Protein AF-A0AA88ASC5-F1 (afdb_monomer_lite)

Foldseek 3Di:
DDDDDDDDDPVVVVVVVVVVVPDPDDPVCVVVVVVVPDDDDVVVPPDPVVVLVVVQVVLVVVCVPPLADVVSLVVNLVSCLVVLPAVVSVVSLVVSVVSYDLVCVVVSLVSVVVSLPDPNDDPVVSVVSVVVVCVSPVPCLVVVLVVCVVVVVVVVSVVSVVVVVVVVVCCVVVPDDDDVPPDPDDPPPPPDD

pLDDT: mean 70.89, std 18.52, range [35.97, 91.94]

Radius of gyration: 33.16 Å; chains: 1; bounding box: 100×46×68 Å

Organism: Ficus carica (NCBI:txid3494)

Structure (mmCIF, N/CA/C/O backbone):
data_AF-A0AA88ASC5-F1
#
_entry.id   AF-A0AA88ASC5-F1
#
loop_
_atom_site.group_PDB
_atom_site.id
_atom_site.type_symbol
_atom_site.label_atom_id
_atom_site.label_alt_id
_atom_site.label_comp_id
_atom_site.label_asym_id
_atom_site.label_entity_id
_atom_site.label_seq_id
_atom_site.pdbx_PDB_ins_code
_atom_site.Cartn_x
_atom_site.Cartn_y
_atom_site.Cartn_z
_atom_site.occupancy
_atom_site.B_iso_or_equiv
_atom_site.auth_seq_id
_atom_site.auth_comp_id
_atom_site.auth_asym_id
_atom_site.auth_atom_id
_atom_site.pdbx_PDB_model_num
ATOM 1 N N . MET A 1 1 ? 45.832 15.681 34.288 1.00 37.44 1 MET A N 1
ATOM 2 C CA . MET A 1 1 ? 47.037 14.995 33.777 1.00 37.44 1 MET A CA 1
ATOM 3 C C . MET A 1 1 ? 46.919 13.527 34.150 1.00 37.44 1 MET A C 1
ATOM 5 O O . MET A 1 1 ? 47.153 13.191 35.300 1.00 37.44 1 MET A O 1
ATOM 9 N N . VAL A 1 2 ? 46.437 12.681 33.239 1.00 39.78 2 VAL A N 1
ATOM 10 C CA . VAL A 1 2 ? 46.409 11.224 33.448 1.00 39.78 2 VAL A CA 1
ATOM 11 C C . VAL A 1 2 ? 47.649 10.660 32.766 1.00 39.78 2 VAL A C 1
ATOM 13 O O . VAL A 1 2 ? 47.882 10.945 31.593 1.00 39.78 2 VAL A O 1
ATOM 16 N N . ALA A 1 3 ? 48.464 9.953 33.543 1.00 36.66 3 ALA A N 1
ATOM 17 C CA . ALA A 1 3 ? 49.746 9.398 33.139 1.00 36.66 3 ALA A CA 1
ATOM 18 C C . ALA A 1 3 ? 49.588 8.374 32.003 1.00 36.66 3 ALA A C 1
ATOM 20 O O . ALA A 1 3 ? 48.768 7.460 32.085 1.00 36.66 3 ALA A O 1
ATOM 21 N N . ILE A 1 4 ? 50.391 8.536 30.953 1.00 46.94 4 ILE A N 1
ATOM 22 C CA . ILE A 1 4 ? 50.623 7.530 29.915 1.00 46.94 4 ILE A CA 1
ATOM 23 C C . ILE A 1 4 ? 51.744 6.629 30.454 1.00 46.94 4 ILE A C 1
ATOM 25 O O . ILE A 1 4 ? 52.800 7.171 30.776 1.00 46.94 4 ILE A O 1
ATOM 29 N N . PRO A 1 5 ? 51.562 5.306 30.602 1.00 51.34 5 PRO A N 1
ATOM 30 C CA . PRO A 1 5 ? 52.655 4.442 31.028 1.00 51.34 5 PRO A CA 1
ATOM 31 C C . PRO A 1 5 ? 53.679 4.262 29.898 1.00 51.34 5 PRO A C 1
ATOM 33 O O . PRO A 1 5 ? 53.317 4.060 28.736 1.00 51.34 5 PRO A O 1
ATOM 36 N N . ASP A 1 6 ? 54.952 4.355 30.277 1.00 52.81 6 ASP A N 1
ATOM 37 C CA . ASP A 1 6 ? 56.133 4.340 29.419 1.00 52.81 6 ASP A CA 1
ATOM 38 C C . ASP A 1 6 ? 56.242 3.099 28.519 1.00 52.81 6 ASP A C 1
ATOM 40 O O . ASP A 1 6 ? 55.963 1.963 28.910 1.00 52.81 6 ASP A O 1
ATOM 44 N N . SER A 1 7 ? 56.699 3.327 27.286 1.00 60.00 7 SER A N 1
ATOM 45 C CA . SER A 1 7 ? 57.038 2.281 26.321 1.00 60.00 7 SER A CA 1
ATOM 46 C C . SER A 1 7 ? 58.159 1.368 26.849 1.00 60.00 7 SER A C 1
ATOM 48 O O . SER A 1 7 ? 59.149 1.885 27.370 1.00 60.00 7 SER A O 1
ATOM 50 N N . PRO A 1 8 ? 58.082 0.037 26.660 1.00 56.88 8 PRO A N 1
ATOM 51 C CA . PRO A 1 8 ? 59.106 -0.884 27.150 1.00 56.88 8 PRO A CA 1
ATOM 52 C C . PRO A 1 8 ? 60.472 -0.662 26.461 1.00 56.88 8 PRO A C 1
ATOM 54 O O . PRO A 1 8 ? 60.516 -0.312 25.275 1.00 56.88 8 PRO A O 1
ATOM 57 N N . PRO A 1 9 ? 61.600 -0.869 27.174 1.00 57.19 9 PRO A N 1
ATOM 58 C CA . PRO A 1 9 ? 62.938 -0.547 26.682 1.00 57.19 9 PRO A CA 1
ATOM 59 C C . PRO A 1 9 ? 63.345 -1.434 25.496 1.00 57.19 9 PRO A C 1
ATOM 61 O O . PRO A 1 9 ? 63.092 -2.639 25.469 1.00 57.19 9 PRO A O 1
ATOM 64 N N . ARG A 1 10 ? 64.022 -0.824 24.511 1.00 54.69 10 ARG A N 1
ATOM 65 C CA . ARG A 1 10 ? 64.433 -1.434 23.226 1.00 54.69 10 ARG A CA 1
ATOM 66 C C . ARG A 1 10 ? 65.228 -2.745 23.357 1.00 54.69 10 ARG A C 1
ATOM 68 O O . ARG A 1 10 ? 65.197 -3.549 22.427 1.00 54.69 10 ARG A O 1
ATOM 75 N N . SER A 1 11 ? 65.869 -2.991 24.501 1.00 55.12 11 SER A N 1
ATOM 76 C CA . SER A 1 11 ? 66.612 -4.224 24.785 1.00 55.12 11 SER A CA 1
ATOM 77 C C . SER A 1 11 ? 65.724 -5.475 24.783 1.00 55.12 11 SER A C 1
ATOM 79 O O . SER A 1 11 ? 66.127 -6.492 24.226 1.00 55.12 11 SER A O 1
ATOM 81 N N . ALA A 1 12 ? 64.485 -5.389 25.283 1.00 56.59 12 ALA A N 1
ATOM 82 C CA . ALA A 1 12 ? 63.560 -6.527 25.343 1.00 56.59 12 ALA A CA 1
ATOM 83 C C . ALA A 1 12 ? 63.112 -7.007 23.947 1.00 56.59 12 ALA A C 1
ATOM 85 O O . ALA A 1 12 ? 62.876 -8.193 23.716 1.00 56.59 12 ALA A O 1
ATOM 86 N N . VAL A 1 13 ? 63.029 -6.084 22.983 1.00 58.62 13 VAL A N 1
ATOM 87 C CA . VAL A 1 13 ? 62.664 -6.395 21.590 1.00 58.62 13 VAL A CA 1
ATOM 88 C C . VAL A 1 13 ? 63.825 -7.080 20.864 1.00 58.62 13 VAL A C 1
ATOM 90 O O . VAL A 1 13 ? 63.610 -8.006 20.081 1.00 58.62 13 VAL A O 1
ATOM 93 N N . GLN A 1 14 ? 65.063 -6.660 21.137 1.00 58.91 14 GLN A N 1
ATOM 94 C CA . GLN A 1 14 ? 66.258 -7.267 20.543 1.00 58.91 14 GLN A CA 1
ATOM 95 C C . GLN A 1 14 ? 66.534 -8.667 21.100 1.00 58.91 14 GLN A C 1
ATOM 97 O O . GLN A 1 14 ? 66.872 -9.566 20.331 1.00 58.91 14 GLN A O 1
ATOM 102 N N . GLU A 1 15 ? 66.288 -8.886 22.391 1.00 56.91 15 GLU A N 1
ATOM 103 C CA . GLU A 1 15 ? 66.385 -10.205 23.021 1.00 56.91 15 GLU A CA 1
ATOM 104 C C . GLU A 1 15 ? 65.329 -11.179 22.465 1.00 56.91 15 GLU A C 1
ATOM 106 O O . GLU A 1 15 ? 65.639 -12.321 22.117 1.00 56.91 15 GLU A O 1
ATOM 111 N N . ALA A 1 16 ? 64.095 -10.705 22.246 1.00 56.59 16 ALA A N 1
ATOM 112 C CA . ALA A 1 16 ? 63.030 -11.490 21.619 1.00 56.59 16 ALA A CA 1
ATOM 113 C C . ALA A 1 16 ? 63.346 -11.881 20.161 1.00 56.59 16 ALA A C 1
ATOM 115 O O . ALA A 1 16 ? 63.057 -13.004 19.740 1.00 56.59 16 ALA A O 1
ATOM 116 N N . LEU A 1 17 ? 63.975 -10.988 19.386 1.00 57.38 17 LEU A N 1
ATOM 117 C CA . LEU A 1 17 ? 64.400 -11.278 18.011 1.00 57.38 17 LEU A CA 1
ATOM 118 C C . LEU A 1 17 ? 65.581 -12.255 17.948 1.00 57.38 17 LEU A C 1
ATOM 120 O O . LEU A 1 17 ? 65.623 -13.096 17.046 1.00 57.38 17 LEU A O 1
ATOM 124 N N . HIS A 1 18 ? 66.512 -12.180 18.902 1.00 55.66 18 HIS A N 1
ATOM 125 C CA . HIS A 1 18 ? 67.615 -13.133 19.017 1.00 55.66 18 HIS A CA 1
ATOM 126 C C . HIS A 1 18 ? 67.097 -14.544 19.358 1.00 55.66 18 HIS A C 1
ATOM 128 O O . HIS A 1 18 ? 67.451 -15.518 18.692 1.00 55.66 18 HIS A O 1
ATOM 134 N N . ASN A 1 19 ? 66.146 -14.643 20.292 1.00 57.62 19 ASN A N 1
ATOM 135 C CA . ASN A 1 19 ? 65.514 -15.907 20.692 1.00 57.62 19 ASN A CA 1
ATOM 136 C C . ASN A 1 19 ? 64.646 -16.539 19.585 1.00 57.62 19 ASN A C 1
ATOM 138 O O . ASN A 1 19 ? 64.517 -17.760 19.513 1.00 57.62 19 ASN A O 1
ATOM 142 N N . LEU A 1 20 ? 64.108 -15.732 18.663 1.00 52.94 20 LEU A N 1
ATOM 143 C CA . LEU A 1 20 ? 63.401 -16.210 17.467 1.00 52.94 20 LEU A CA 1
ATOM 144 C C . LEU A 1 20 ? 64.331 -16.787 16.386 1.00 52.94 20 LEU A C 1
ATOM 146 O O . LEU A 1 20 ? 63.875 -17.594 15.573 1.00 52.94 20 LEU A O 1
ATOM 150 N N . ARG A 1 21 ? 65.611 -16.388 16.351 1.00 51.75 21 ARG A N 1
ATOM 151 C CA . ARG A 1 21 ? 66.601 -16.908 15.389 1.00 51.75 21 ARG A CA 1
ATOM 152 C C . ARG A 1 21 ? 67.288 -18.194 15.850 1.00 51.75 21 ARG A C 1
ATOM 154 O O . ARG A 1 21 ? 67.752 -18.941 14.997 1.00 51.75 21 ARG A O 1
ATOM 161 N N . ALA A 1 22 ? 67.323 -18.477 17.152 1.00 51.50 22 ALA A N 1
ATOM 162 C CA . ALA A 1 22 ? 68.121 -19.564 17.728 1.00 51.50 22 ALA A CA 1
ATOM 163 C C . ALA A 1 22 ? 67.351 -20.871 18.032 1.00 51.50 22 ALA A C 1
ATOM 165 O O . ALA A 1 22 ? 67.853 -21.709 18.775 1.00 51.50 22 ALA A O 1
ATOM 166 N N . SER A 1 23 ? 66.143 -21.084 17.490 1.00 47.41 23 SER A N 1
ATOM 167 C CA . SER A 1 23 ? 65.380 -22.325 17.727 1.00 47.41 23 SER A CA 1
ATOM 168 C C . SER A 1 23 ? 65.529 -23.323 16.560 1.00 47.41 23 SER A C 1
ATOM 170 O O . SER A 1 23 ? 65.018 -23.054 15.469 1.00 47.41 23 SER A O 1
ATOM 172 N N . PRO A 1 24 ? 66.196 -24.482 16.750 1.00 52.94 24 PRO A N 1
ATOM 173 C CA . PRO A 1 24 ? 66.570 -25.401 15.672 1.00 52.94 24 PRO A CA 1
ATOM 174 C C . PRO A 1 24 ? 65.480 -26.447 15.382 1.00 52.94 24 PRO A C 1
ATOM 176 O O . PRO A 1 24 ? 65.760 -27.641 15.329 1.00 52.94 24 PRO A O 1
ATOM 179 N N . GLN A 1 25 ? 64.216 -26.037 15.234 1.00 44.47 25 GLN A N 1
ATOM 180 C CA . GLN A 1 25 ? 63.116 -26.972 14.963 1.00 44.47 25 GLN A CA 1
ATOM 181 C C . GLN A 1 25 ? 62.099 -26.402 13.962 1.00 44.47 25 GLN A C 1
ATOM 183 O O . GLN A 1 25 ? 61.185 -25.677 14.341 1.00 44.47 25 GLN A O 1
ATOM 188 N N . GLY A 1 26 ? 62.268 -26.788 12.690 1.00 50.44 26 GLY A N 1
ATOM 189 C CA . GLY A 1 26 ? 61.212 -27.098 11.711 1.00 50.44 26 GLY A CA 1
ATOM 190 C C . GLY A 1 26 ? 60.176 -26.016 11.317 1.00 50.44 26 GLY A C 1
ATOM 191 O O . GLY A 1 26 ? 59.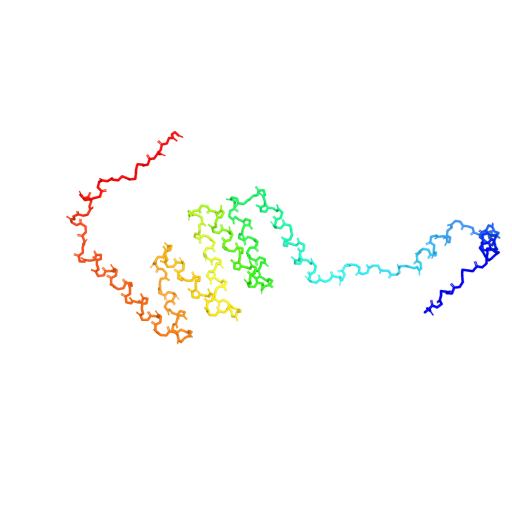461 -25.492 12.172 1.00 50.44 26 GLY A O 1
ATOM 192 N N . PRO A 1 27 ? 59.916 -25.781 10.009 1.00 47.38 27 PRO A N 1
ATOM 193 C CA . PRO A 1 27 ? 58.888 -24.836 9.528 1.00 47.38 27 PRO A CA 1
ATOM 194 C C . PRO A 1 27 ? 57.445 -25.155 9.972 1.00 47.38 27 PRO A C 1
ATOM 196 O O . PRO A 1 27 ? 56.549 -24.318 9.855 1.00 47.38 27 PRO A O 1
ATOM 199 N N . LEU A 1 28 ? 57.198 -26.355 10.502 1.00 46.03 28 LEU A N 1
ATOM 200 C CA . LEU A 1 28 ? 55.860 -26.891 10.757 1.00 46.03 28 LEU A CA 1
ATOM 201 C C . LEU A 1 28 ? 55.215 -26.437 12.077 1.00 46.03 28 LEU A C 1
ATOM 203 O O . LEU A 1 28 ? 54.048 -26.745 12.315 1.00 46.03 28 LEU A O 1
ATOM 207 N N . ARG A 1 29 ? 55.901 -25.648 12.918 1.00 47.22 29 ARG A N 1
ATOM 208 C CA . ARG A 1 29 ? 55.283 -25.058 14.124 1.00 47.22 29 ARG A CA 1
ATOM 209 C C . ARG A 1 29 ? 54.831 -23.606 13.992 1.00 47.22 29 ARG A C 1
ATOM 211 O O . ARG A 1 29 ? 53.961 -23.198 14.759 1.00 47.22 29 ARG A O 1
ATOM 218 N N . LYS A 1 30 ? 55.273 -22.858 12.972 1.00 45.97 30 LYS A N 1
ATOM 219 C CA . LYS A 1 30 ? 54.668 -21.543 12.663 1.00 45.97 30 LYS A CA 1
ATOM 220 C C . LYS A 1 30 ? 53.212 -21.687 12.205 1.00 45.97 30 LYS A C 1
ATOM 222 O O . LYS A 1 30 ? 52.378 -20.861 12.561 1.00 45.97 30 LYS A O 1
ATOM 227 N N . LEU A 1 31 ? 52.881 -22.798 11.544 1.00 45.88 31 LEU A N 1
ATOM 228 C CA . LEU A 1 31 ? 51.497 -23.156 11.221 1.00 45.88 31 LEU A CA 1
ATOM 229 C C . LEU A 1 31 ? 50.696 -23.637 12.446 1.00 45.88 31 LEU A C 1
ATOM 231 O O . LEU A 1 31 ? 49.488 -23.433 12.495 1.00 45.88 31 LEU A O 1
ATOM 235 N N . GLN A 1 32 ? 51.340 -24.201 13.476 1.00 46.41 32 GLN A N 1
ATOM 236 C CA . GLN A 1 32 ? 50.640 -24.657 14.687 1.00 46.41 32 GLN A CA 1
ATOM 237 C C . GLN A 1 32 ? 50.374 -23.558 15.723 1.00 46.41 32 GLN A C 1
ATOM 239 O O . GLN A 1 32 ? 49.476 -23.732 16.542 1.00 46.41 32 GLN A O 1
ATOM 244 N N . VAL A 1 33 ? 51.119 -22.447 15.717 1.00 47.66 33 VAL A N 1
ATOM 245 C CA . VAL A 1 33 ? 50.842 -21.307 16.614 1.00 47.66 33 VAL A CA 1
ATOM 246 C C . VAL A 1 33 ? 49.765 -20.392 16.022 1.00 47.66 33 VAL A C 1
ATOM 248 O O . VAL A 1 33 ? 48.873 -19.966 16.751 1.00 47.66 33 VAL A O 1
ATOM 251 N N . VAL A 1 34 ? 49.738 -20.200 14.696 1.00 47.53 34 VAL A N 1
ATOM 252 C CA . VAL A 1 34 ? 48.607 -19.530 14.020 1.00 47.53 34 VAL A CA 1
ATOM 253 C C . VAL A 1 34 ? 47.314 -20.349 14.158 1.00 47.53 34 VAL A C 1
ATOM 255 O O . VAL A 1 34 ? 46.241 -19.783 14.353 1.00 47.53 34 VAL A O 1
ATOM 258 N N . ALA A 1 35 ? 47.403 -21.682 14.174 1.00 48.56 35 ALA A N 1
ATOM 259 C CA . ALA A 1 35 ? 46.248 -22.559 14.383 1.00 48.56 35 ALA A CA 1
ATOM 260 C C . ALA A 1 35 ? 45.722 -22.611 15.837 1.00 48.56 35 ALA A C 1
ATOM 262 O O . ALA A 1 35 ? 44.654 -23.174 16.069 1.00 48.56 35 ALA A O 1
ATOM 263 N N . ARG A 1 36 ? 46.418 -22.023 16.824 1.00 42.88 36 ARG A N 1
ATOM 264 C CA . ARG A 1 36 ? 45.990 -22.004 18.243 1.00 42.88 36 ARG A CA 1
ATOM 265 C C . ARG A 1 36 ? 45.453 -20.649 18.722 1.00 42.88 36 ARG A C 1
ATOM 267 O O . ARG A 1 36 ? 45.062 -20.540 19.878 1.00 42.88 36 ARG A O 1
ATOM 274 N N . LEU A 1 37 ? 45.359 -19.653 17.833 1.00 47.41 37 LEU A N 1
ATOM 275 C CA . LEU A 1 37 ? 44.691 -18.362 18.076 1.00 47.41 37 LEU A CA 1
ATOM 276 C C . LEU A 1 37 ? 43.473 -18.113 17.168 1.00 47.41 37 LEU A C 1
ATOM 278 O O . LEU A 1 37 ? 43.032 -16.978 17.009 1.00 47.41 37 LEU A O 1
ATOM 282 N N . SER A 1 38 ? 42.865 -19.155 16.600 1.00 46.50 38 SER A N 1
ATOM 283 C CA . SER A 1 38 ? 41.499 -19.062 16.059 1.00 46.50 38 SER A CA 1
ATOM 284 C C . SER A 1 38 ? 40.800 -20.425 16.062 1.00 46.50 38 SER A C 1
ATOM 286 O O . SER A 1 38 ? 40.660 -21.053 15.011 1.00 46.50 38 SER A O 1
ATOM 288 N N . PRO A 1 39 ? 40.342 -20.913 17.229 1.00 39.81 39 PRO A N 1
ATOM 289 C CA . PRO A 1 39 ? 39.428 -22.041 17.278 1.00 39.81 39 PRO A CA 1
ATOM 290 C C . PRO A 1 39 ? 38.071 -21.581 16.744 1.00 39.81 39 PRO A C 1
ATOM 292 O O . PRO A 1 39 ? 37.323 -20.907 17.441 1.00 39.81 39 PRO A O 1
ATOM 295 N N . GLY A 1 40 ? 37.779 -21.940 15.494 1.00 42.62 40 GLY A N 1
ATOM 296 C CA . GLY A 1 40 ? 36.464 -21.804 14.884 1.00 42.62 40 GLY A CA 1
ATOM 297 C C . GLY A 1 40 ? 36.033 -20.354 14.699 1.00 42.62 40 GLY A C 1
ATOM 298 O O . GLY A 1 40 ? 35.719 -19.631 15.633 1.00 42.62 40 GLY A O 1
ATOM 299 N N . THR A 1 41 ? 35.891 -19.920 13.458 1.00 46.88 41 THR A N 1
ATOM 300 C CA . THR A 1 41 ? 34.901 -18.888 13.177 1.00 46.88 41 THR A CA 1
ATOM 301 C C . THR A 1 41 ? 33.532 -19.576 13.164 1.00 46.88 41 THR A C 1
ATOM 303 O O . THR A 1 41 ? 33.140 -20.085 12.117 1.00 46.88 41 THR A O 1
ATOM 306 N N . PRO A 1 42 ? 32.689 -19.520 14.218 1.00 43.34 42 PRO A N 1
ATOM 307 C CA . PRO A 1 42 ? 31.255 -19.602 14.009 1.00 43.34 42 PRO A CA 1
ATOM 308 C C . PRO A 1 42 ? 30.784 -18.252 13.443 1.00 43.34 42 PRO A C 1
ATOM 310 O O . PRO A 1 42 ? 29.830 -17.651 13.929 1.00 43.34 42 PRO A O 1
ATOM 313 N N . ARG A 1 43 ? 31.433 -17.744 12.381 1.00 39.94 43 ARG A N 1
ATOM 314 C CA . ARG A 1 43 ? 30.948 -16.562 11.651 1.00 39.94 43 ARG A CA 1
ATOM 315 C C . ARG A 1 43 ? 29.629 -16.874 10.930 1.00 39.94 43 ARG A C 1
ATOM 317 O O . ARG A 1 43 ? 28.913 -15.958 10.550 1.00 39.94 43 ARG A O 1
ATOM 324 N N . ALA A 1 44 ? 29.274 -18.158 10.833 1.00 43.97 44 ALA A N 1
ATOM 325 C CA . ALA A 1 44 ? 27.991 -18.654 10.346 1.00 43.97 44 ALA A CA 1
ATOM 326 C C . ALA A 1 44 ? 26.825 -18.492 11.344 1.00 43.97 44 ALA A C 1
ATOM 328 O O . ALA A 1 44 ? 25.676 -18.692 10.963 1.00 43.97 44 ALA A O 1
ATOM 329 N N . ARG A 1 45 ? 27.074 -18.102 12.607 1.00 41.59 45 ARG A N 1
ATOM 330 C CA . ARG A 1 45 ? 26.014 -17.941 13.624 1.00 41.59 45 ARG A CA 1
ATOM 331 C C . ARG A 1 45 ? 25.707 -16.482 13.975 1.00 41.59 45 ARG A C 1
ATOM 333 O O . ARG A 1 45 ? 25.078 -16.203 14.990 1.00 41.59 45 ARG A O 1
ATOM 340 N N . LEU A 1 46 ? 26.114 -15.534 13.126 1.00 45.62 46 LEU A N 1
ATOM 341 C CA . LEU A 1 46 ? 25.783 -14.120 13.297 1.00 45.62 46 LEU A CA 1
ATOM 342 C C . LEU A 1 46 ? 24.544 -13.713 12.481 1.00 45.62 46 LEU A C 1
ATOM 344 O O . LEU A 1 46 ? 24.629 -13.081 11.433 1.00 45.62 46 LEU A O 1
ATOM 348 N N . GLN A 1 47 ? 23.401 -13.966 13.124 1.00 46.56 47 GLN A N 1
ATOM 349 C CA . GLN A 1 47 ? 22.255 -13.057 13.259 1.00 46.56 47 GLN A CA 1
ATOM 350 C C . GLN A 1 47 ? 21.170 -13.067 12.153 1.00 46.56 47 GLN A C 1
ATOM 352 O O . GLN A 1 47 ? 21.396 -12.567 11.045 1.00 46.56 47 GLN A O 1
ATOM 357 N N . PRO A 1 48 ? 19.916 -13.445 12.500 1.00 51.06 48 PRO A N 1
ATOM 358 C CA . PRO A 1 48 ? 18.724 -13.189 11.678 1.00 51.06 48 PRO A CA 1
ATOM 359 C C . PRO A 1 48 ? 18.595 -11.716 11.248 1.00 51.06 48 PRO A C 1
ATOM 361 O O . PRO A 1 48 ? 18.133 -11.415 10.150 1.00 51.06 48 PRO A O 1
ATOM 364 N N . ARG A 1 49 ? 19.081 -10.783 12.083 1.00 52.91 49 ARG A N 1
ATOM 365 C CA . ARG A 1 49 ? 19.043 -9.335 11.821 1.00 52.91 49 ARG A CA 1
ATOM 366 C C . ARG A 1 49 ? 19.972 -8.853 10.702 1.00 52.91 49 ARG A C 1
ATOM 368 O O . ARG A 1 49 ? 19.698 -7.816 10.112 1.00 52.91 49 ARG A O 1
ATOM 375 N N . ARG A 1 50 ? 21.064 -9.562 10.390 1.00 56.12 50 ARG A N 1
ATOM 376 C CA . ARG A 1 50 ? 21.994 -9.148 9.319 1.00 56.12 50 ARG A CA 1
ATOM 377 C C . ARG A 1 50 ? 21.497 -9.547 7.932 1.00 56.12 50 ARG A C 1
ATOM 379 O O . ARG A 1 50 ? 21.644 -8.776 6.985 1.00 56.12 50 ARG A O 1
ATOM 386 N N . HIS A 1 51 ? 20.844 -10.703 7.830 1.00 68.12 51 HIS A N 1
ATOM 387 C CA . HIS A 1 51 ? 20.276 -11.193 6.575 1.00 68.12 51 HIS A CA 1
ATOM 388 C C . HIS A 1 51 ? 19.153 -10.288 6.047 1.00 68.12 51 HIS A C 1
ATOM 390 O O . HIS A 1 51 ? 19.077 -10.057 4.842 1.00 68.12 51 HIS A O 1
ATOM 396 N N . SER A 1 52 ? 18.313 -9.730 6.924 1.00 72.06 52 SER A N 1
ATOM 397 C CA . SER A 1 52 ? 17.242 -8.810 6.515 1.00 72.06 52 SER A CA 1
ATOM 398 C C . SER A 1 52 ? 17.778 -7.480 5.972 1.00 72.06 52 SER A C 1
ATOM 400 O O . SER A 1 52 ? 17.295 -6.990 4.955 1.00 72.06 52 SER A O 1
ATOM 402 N N . LEU A 1 53 ? 18.822 -6.920 6.591 1.00 78.00 53 LEU A N 1
ATOM 403 C CA . LEU A 1 53 ? 19.438 -5.667 6.142 1.00 78.00 53 LEU A CA 1
ATOM 404 C C . LEU A 1 53 ? 20.128 -5.809 4.781 1.00 78.00 53 LEU A C 1
ATOM 406 O O . LEU A 1 53 ? 19.967 -4.939 3.925 1.00 78.00 53 LEU A O 1
ATOM 410 N N . LEU A 1 54 ? 20.852 -6.912 4.557 1.00 82.31 54 LEU A N 1
ATOM 411 C CA . LEU A 1 54 ? 21.490 -7.175 3.266 1.00 82.31 54 LEU A CA 1
ATOM 412 C C . LEU A 1 54 ? 20.449 -7.316 2.149 1.00 82.31 54 LEU A C 1
ATOM 414 O O . LEU A 1 54 ? 20.604 -6.692 1.103 1.00 82.31 54 LEU A O 1
ATOM 418 N N . LYS A 1 55 ? 19.365 -8.070 2.393 1.00 82.25 55 LYS A N 1
ATOM 419 C CA . LYS A 1 55 ? 18.245 -8.201 1.446 1.00 82.25 55 LYS A CA 1
ATOM 420 C C . LYS A 1 55 ? 17.690 -6.830 1.059 1.00 82.25 55 LYS A C 1
ATOM 422 O O . LYS A 1 55 ? 17.588 -6.534 -0.127 1.00 82.25 55 LYS A O 1
ATOM 427 N N . ASN A 1 56 ? 17.412 -5.975 2.045 1.00 86.81 56 ASN A N 1
ATOM 428 C CA . ASN A 1 56 ? 16.871 -4.637 1.802 1.00 86.81 56 ASN A CA 1
ATOM 429 C C . ASN A 1 56 ? 17.820 -3.785 0.944 1.00 86.81 56 ASN A C 1
ATOM 431 O O . ASN A 1 56 ? 17.383 -3.171 -0.024 1.00 86.81 56 ASN A O 1
ATOM 435 N N . ASN A 1 57 ? 19.124 -3.800 1.232 1.00 88.50 57 ASN A N 1
ATOM 436 C CA . ASN A 1 57 ? 20.107 -3.054 0.442 1.00 88.50 57 ASN A CA 1
ATOM 437 C C . ASN A 1 57 ? 20.211 -3.566 -1.004 1.00 88.50 57 ASN A C 1
ATOM 439 O O . ASN A 1 57 ? 20.344 -2.768 -1.931 1.00 88.50 57 ASN A O 1
ATOM 443 N N . THR A 1 58 ? 20.128 -4.882 -1.218 1.00 89.12 58 THR A N 1
ATOM 444 C CA . THR A 1 58 ? 20.129 -5.473 -2.564 1.00 89.12 58 THR A CA 1
ATOM 445 C C . THR A 1 58 ? 18.898 -5.047 -3.362 1.00 89.12 58 THR A C 1
ATOM 447 O O . THR A 1 58 ? 19.039 -4.656 -4.520 1.00 89.12 58 THR A O 1
ATOM 450 N N . PHE A 1 59 ? 17.708 -5.047 -2.749 1.00 89.50 59 PHE A N 1
ATOM 451 C CA . PHE A 1 59 ? 16.490 -4.565 -3.407 1.00 89.50 59 PHE A CA 1
ATOM 452 C C . PHE A 1 59 ? 16.558 -3.074 -3.730 1.00 89.50 59 PHE A C 1
ATOM 454 O O . PHE A 1 59 ? 16.229 -2.689 -4.848 1.00 89.50 59 PHE A O 1
ATOM 461 N N . GLU A 1 60 ? 17.039 -2.237 -2.808 1.00 89.31 60 GLU A N 1
ATOM 462 C CA . GLU A 1 60 ? 17.193 -0.801 -3.066 1.00 89.31 60 GLU A CA 1
ATOM 463 C C . GLU A 1 60 ? 18.135 -0.534 -4.249 1.00 89.31 60 GLU A C 1
ATOM 465 O O . GLU A 1 60 ? 17.830 0.314 -5.084 1.00 89.31 60 GLU A O 1
ATOM 470 N N . ARG A 1 61 ? 19.222 -1.308 -4.392 1.00 90.12 61 ARG A N 1
ATOM 471 C CA . ARG A 1 61 ? 20.114 -1.232 -5.562 1.00 90.12 61 ARG A CA 1
ATOM 472 C C . ARG A 1 61 ? 19.439 -1.717 -6.847 1.00 90.12 61 ARG A C 1
ATOM 474 O O . ARG A 1 61 ? 19.567 -1.063 -7.877 1.00 90.12 61 ARG A O 1
ATOM 481 N N . ALA A 1 62 ? 18.709 -2.830 -6.796 1.00 89.50 62 ALA A N 1
ATOM 482 C CA . ALA A 1 62 ? 18.014 -3.387 -7.960 1.00 89.50 62 ALA A CA 1
ATOM 483 C C . ALA A 1 62 ? 16.879 -2.478 -8.465 1.00 89.50 62 ALA A C 1
ATOM 485 O O . ALA A 1 62 ? 16.638 -2.380 -9.668 1.00 89.50 62 ALA A O 1
ATOM 486 N N . LEU A 1 63 ? 16.196 -1.772 -7.561 1.00 90.38 63 LEU A N 1
ATOM 487 C CA . LEU A 1 63 ? 15.129 -0.837 -7.912 1.00 90.38 63 LEU A CA 1
ATOM 488 C C . LEU A 1 63 ? 15.641 0.404 -8.649 1.00 90.38 63 LEU A C 1
ATOM 490 O O . LEU A 1 63 ? 14.869 1.011 -9.385 1.00 90.38 63 LEU A O 1
ATOM 494 N N . VAL A 1 64 ? 16.917 0.777 -8.508 1.00 89.50 64 VAL A N 1
ATOM 495 C CA . VAL A 1 64 ? 17.492 1.887 -9.289 1.00 89.50 64 VAL A CA 1
ATOM 496 C C . VAL A 1 64 ? 17.448 1.565 -10.784 1.00 89.50 64 VAL A C 1
ATOM 498 O O . VAL A 1 64 ? 17.024 2.400 -11.580 1.00 89.50 64 VAL A O 1
ATOM 501 N N . THR A 1 65 ? 17.808 0.339 -11.168 1.00 88.38 65 THR A N 1
ATOM 502 C CA . THR A 1 65 ? 17.880 -0.067 -12.578 1.00 88.38 65 THR A CA 1
ATOM 503 C C . THR A 1 65 ? 16.546 -0.582 -13.125 1.00 88.38 65 THR A C 1
ATOM 505 O O . THR A 1 65 ? 16.230 -0.324 -14.282 1.00 88.38 65 THR A O 1
ATOM 508 N N . MET A 1 66 ? 15.728 -1.265 -12.313 1.00 86.50 66 MET A N 1
ATOM 509 C CA . MET A 1 66 ? 14.540 -2.003 -12.781 1.00 86.50 66 MET A CA 1
ATOM 510 C C . MET A 1 66 ? 13.205 -1.547 -12.153 1.00 86.50 66 MET A C 1
ATOM 512 O O . MET A 1 66 ? 12.289 -2.348 -11.965 1.00 86.50 66 MET A O 1
ATOM 516 N N . HIS A 1 67 ? 13.042 -0.257 -11.846 1.00 86.06 67 HIS A N 1
ATOM 517 C CA . HIS A 1 67 ? 11.825 0.280 -11.205 1.00 86.06 67 HIS A CA 1
ATOM 518 C C . HIS A 1 67 ? 10.526 0.107 -12.015 1.00 86.06 67 HIS A C 1
ATOM 520 O O . HIS A 1 67 ? 9.447 0.138 -11.426 1.00 86.06 67 HIS A O 1
ATOM 526 N N . LYS A 1 68 ? 10.600 -0.076 -13.340 1.00 84.69 68 LYS A N 1
ATOM 527 C CA . LYS A 1 68 ? 9.416 -0.212 -14.211 1.00 84.69 68 LYS A CA 1
ATOM 528 C C . LYS A 1 68 ? 8.763 -1.598 -14.157 1.00 84.69 68 LYS A C 1
ATOM 530 O O . LYS A 1 68 ? 7.668 -1.767 -14.686 1.00 84.69 68 LYS A O 1
ATOM 535 N N . MET A 1 69 ? 9.418 -2.593 -13.551 1.00 86.69 69 MET A N 1
ATOM 536 C CA . MET A 1 69 ? 8.930 -3.971 -13.537 1.00 86.69 69 MET A CA 1
ATOM 537 C C . MET A 1 69 ? 8.224 -4.309 -12.207 1.00 86.69 69 MET A C 1
ATOM 539 O O . MET A 1 69 ? 8.865 -4.303 -11.153 1.00 86.69 69 MET A O 1
ATOM 543 N N . PRO A 1 70 ? 6.927 -4.682 -12.215 1.00 87.00 70 PRO A N 1
ATOM 544 C CA . PRO A 1 70 ? 6.126 -4.857 -10.995 1.00 87.00 70 PRO A CA 1
ATOM 545 C C . PRO A 1 70 ? 6.577 -6.032 -10.129 1.00 87.00 70 PRO A C 1
ATOM 547 O O . PRO A 1 70 ? 6.380 -6.034 -8.916 1.00 87.00 70 PRO A O 1
ATOM 550 N N . ARG A 1 71 ? 7.196 -7.049 -10.738 1.00 89.81 71 ARG A N 1
ATOM 551 C CA . ARG A 1 71 ? 7.592 -8.278 -10.043 1.00 89.81 71 ARG A CA 1
ATOM 552 C C . ARG A 1 71 ? 8.599 -8.012 -8.924 1.00 89.81 71 ARG A C 1
ATOM 554 O O . ARG A 1 71 ? 8.465 -8.581 -7.847 1.00 89.81 71 ARG A O 1
ATOM 561 N N . ILE A 1 72 ? 9.561 -7.125 -9.169 1.00 91.25 72 ILE A N 1
ATOM 562 C CA . ILE A 1 72 ? 10.608 -6.777 -8.200 1.00 91.25 72 ILE A CA 1
ATOM 563 C C . ILE A 1 72 ? 9.997 -6.036 -7.010 1.00 91.25 72 ILE A C 1
ATOM 565 O O . ILE A 1 72 ? 10.339 -6.328 -5.867 1.00 91.25 72 ILE A O 1
ATOM 569 N N . TRP A 1 73 ? 9.039 -5.140 -7.268 1.00 91.88 73 TRP A N 1
ATOM 570 C CA . TRP A 1 73 ? 8.288 -4.464 -6.213 1.00 91.88 73 TRP A CA 1
ATOM 571 C C . TRP A 1 73 ? 7.523 -5.450 -5.340 1.00 91.88 73 TRP A C 1
ATOM 573 O O . TRP A 1 73 ? 7.645 -5.384 -4.125 1.00 91.88 73 TRP A O 1
ATOM 583 N N . ILE A 1 74 ? 6.798 -6.396 -5.939 1.00 91.69 74 ILE A N 1
ATOM 584 C CA . ILE A 1 74 ? 6.054 -7.420 -5.192 1.00 91.69 74 ILE A CA 1
ATOM 585 C C . ILE A 1 74 ? 6.997 -8.254 -4.317 1.00 91.69 74 ILE A C 1
ATOM 587 O O . ILE A 1 74 ? 6.734 -8.440 -3.132 1.00 91.69 74 ILE A O 1
ATOM 591 N N . MET A 1 75 ? 8.126 -8.710 -4.871 1.00 90.56 75 MET A N 1
ATOM 592 C CA . MET A 1 75 ? 9.127 -9.452 -4.100 1.00 90.56 75 M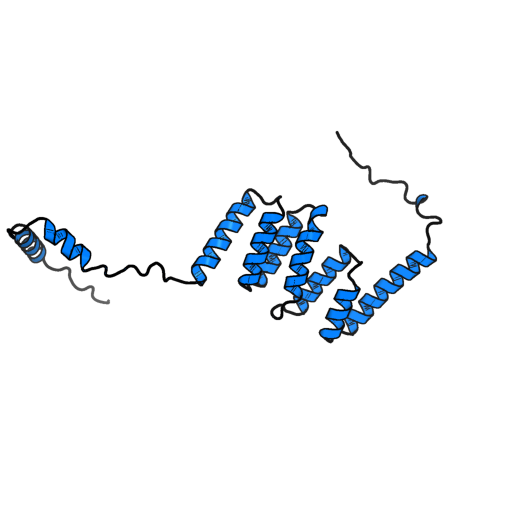ET A CA 1
ATOM 593 C C . MET A 1 75 ? 9.647 -8.631 -2.919 1.00 90.56 75 MET A C 1
ATOM 595 O O . MET A 1 75 ? 9.717 -9.140 -1.803 1.00 90.56 75 MET A O 1
ATOM 599 N N . TYR A 1 76 ? 9.961 -7.353 -3.142 1.00 91.12 76 TYR A N 1
ATOM 600 C CA . TYR A 1 76 ? 10.432 -6.480 -2.075 1.00 91.12 76 TYR A CA 1
ATOM 601 C C . TYR A 1 76 ? 9.363 -6.276 -0.994 1.00 91.12 76 TYR A C 1
ATOM 603 O O . TYR A 1 76 ? 9.647 -6.449 0.190 1.00 91.12 76 TYR A O 1
ATOM 611 N N . LEU A 1 77 ? 8.119 -5.998 -1.386 1.00 89.94 77 LEU A N 1
ATOM 612 C CA . LEU A 1 77 ? 6.995 -5.810 -0.469 1.00 89.94 77 LEU A CA 1
ATOM 613 C C . LEU A 1 77 ? 6.749 -7.057 0.389 1.00 89.94 77 LEU A C 1
ATOM 615 O O . LEU A 1 77 ? 6.636 -6.929 1.605 1.00 89.94 77 LEU A O 1
ATOM 619 N N . ASN A 1 78 ? 6.785 -8.255 -0.200 1.00 89.81 78 ASN A N 1
ATOM 620 C CA . ASN A 1 78 ? 6.640 -9.510 0.545 1.00 89.81 78 ASN A CA 1
ATOM 621 C C . ASN A 1 78 ? 7.737 -9.657 1.609 1.00 89.81 78 ASN A C 1
ATOM 623 O O . ASN A 1 78 ? 7.448 -9.900 2.782 1.00 89.81 78 ASN A O 1
ATOM 627 N N . THR A 1 79 ? 8.995 -9.383 1.248 1.00 89.00 79 THR A N 1
ATOM 628 C CA . THR A 1 79 ? 10.090 -9.430 2.231 1.00 89.00 79 THR A CA 1
ATOM 629 C C . THR A 1 79 ? 9.945 -8.386 3.340 1.00 89.00 79 THR A C 1
ATOM 631 O O . THR A 1 79 ? 10.361 -8.636 4.470 1.00 89.00 79 THR A O 1
ATOM 634 N N . LEU A 1 80 ? 9.339 -7.227 3.061 1.00 87.50 80 LEU A N 1
ATOM 635 C CA . LEU A 1 80 ? 9.069 -6.203 4.073 1.00 87.50 80 LEU A CA 1
ATOM 636 C C . LEU A 1 80 ? 7.919 -6.601 5.005 1.00 87.50 80 LEU A C 1
ATOM 638 O O . LEU A 1 80 ? 8.000 -6.328 6.207 1.00 87.50 80 LEU A O 1
ATOM 642 N N . THR A 1 81 ? 6.892 -7.282 4.484 1.00 85.06 81 THR A N 1
ATOM 643 C CA . THR A 1 81 ? 5.796 -7.820 5.304 1.00 85.06 81 THR A CA 1
ATOM 644 C C . THR A 1 81 ? 6.282 -8.899 6.269 1.00 85.06 81 THR A C 1
ATOM 646 O O . THR A 1 81 ? 5.947 -8.843 7.451 1.00 85.06 81 THR A O 1
ATOM 649 N N . GLU A 1 82 ? 7.176 -9.794 5.832 1.00 85.06 82 GLU A N 1
ATOM 650 C CA . GLU A 1 82 ? 7.819 -10.792 6.704 1.00 85.06 82 GLU A CA 1
ATOM 651 C C . GLU A 1 82 ? 8.636 -10.135 7.830 1.00 85.06 82 GLU A C 1
ATOM 653 O O . GLU A 1 82 ? 8.644 -10.601 8.968 1.00 85.06 82 GLU A O 1
ATOM 658 N N . GLN A 1 83 ? 9.301 -9.014 7.530 1.00 84.50 83 GLN A N 1
ATOM 659 C CA . GLN A 1 83 ? 10.100 -8.254 8.498 1.00 84.50 83 GLN A CA 1
ATOM 660 C C . GLN A 1 83 ? 9.258 -7.404 9.469 1.00 84.50 83 GLN A C 1
ATOM 662 O O . GLN A 1 83 ? 9.813 -6.877 10.434 1.00 84.50 83 GLN A O 1
ATOM 667 N N . LYS A 1 84 ? 7.948 -7.239 9.224 1.00 82.56 84 LYS A N 1
ATOM 668 C CA . LYS A 1 84 ? 7.005 -6.425 10.023 1.00 82.56 84 LYS A CA 1
ATOM 669 C C . LYS A 1 84 ? 7.411 -4.949 10.199 1.00 82.56 84 LYS A C 1
ATOM 671 O O . LYS A 1 84 ? 7.077 -4.306 11.193 1.00 82.56 84 LYS A O 1
ATOM 676 N N . LEU A 1 85 ? 8.109 -4.366 9.220 1.00 82.81 85 LEU A N 1
ATOM 677 C CA . LEU A 1 85 ? 8.530 -2.957 9.257 1.00 82.81 85 LEU A CA 1
ATOM 678 C C . LEU A 1 85 ? 7.455 -2.033 8.662 1.00 82.81 85 LEU A C 1
ATOM 680 O O . LEU A 1 85 ? 7.552 -1.618 7.506 1.00 82.81 85 LEU A O 1
ATOM 684 N N . LEU A 1 86 ? 6.441 -1.668 9.450 1.00 84.62 86 LEU A N 1
ATOM 685 C CA . LEU A 1 86 ? 5.241 -0.951 8.980 1.00 84.62 86 LEU A CA 1
ATOM 686 C C . LEU A 1 86 ? 5.540 0.378 8.265 1.00 84.62 86 LEU A C 1
ATOM 688 O O . LEU A 1 86 ? 5.084 0.608 7.146 1.00 84.62 86 LEU A O 1
ATOM 692 N N . THR A 1 87 ? 6.350 1.248 8.875 1.00 86.81 87 THR A N 1
ATOM 693 C CA . THR A 1 87 ? 6.656 2.581 8.322 1.00 86.81 87 THR A CA 1
ATOM 694 C C . THR A 1 87 ? 7.401 2.490 6.992 1.00 86.81 87 THR A C 1
ATOM 696 O O . THR A 1 87 ? 7.125 3.252 6.064 1.00 86.81 87 THR A O 1
ATOM 699 N N . ARG A 1 88 ? 8.338 1.539 6.876 1.00 87.50 88 ARG A N 1
ATOM 700 C CA . ARG A 1 88 ? 9.064 1.277 5.625 1.00 87.50 88 ARG A CA 1
ATOM 701 C C . ARG A 1 88 ? 8.148 0.681 4.567 1.00 87.50 88 ARG A C 1
ATOM 703 O O . ARG A 1 88 ? 8.179 1.130 3.426 1.00 87.50 88 ARG A O 1
ATOM 710 N N . THR A 1 89 ? 7.312 -0.270 4.958 1.00 89.06 89 THR A N 1
ATOM 711 C CA . THR A 1 89 ? 6.338 -0.925 4.081 1.00 89.06 89 THR A CA 1
ATOM 712 C C . THR A 1 89 ? 5.389 0.106 3.468 1.00 89.06 89 THR A C 1
ATOM 714 O O . THR A 1 89 ? 5.280 0.206 2.252 1.00 89.06 89 THR A O 1
ATOM 717 N N . ARG A 1 90 ? 4.814 1.006 4.274 1.00 88.69 90 ARG A N 1
ATOM 718 C CA . ARG A 1 90 ? 3.967 2.097 3.766 1.00 88.69 90 ARG A CA 1
ATOM 719 C C . ARG A 1 90 ? 4.691 2.991 2.750 1.00 88.69 90 ARG A C 1
ATOM 721 O O . ARG A 1 90 ? 4.177 3.224 1.661 1.00 88.69 90 ARG A O 1
ATOM 728 N N . ARG A 1 91 ? 5.900 3.461 3.080 1.00 89.56 91 ARG A N 1
ATOM 729 C CA . ARG A 1 91 ? 6.689 4.334 2.187 1.00 89.56 91 ARG A CA 1
ATOM 730 C C . ARG A 1 91 ? 7.062 3.644 0.874 1.00 89.56 91 ARG A C 1
ATOM 732 O O . ARG A 1 91 ? 7.127 4.301 -0.162 1.00 89.56 91 ARG A O 1
ATOM 739 N N . THR A 1 92 ? 7.329 2.342 0.917 1.00 91.19 92 THR A N 1
ATOM 740 C CA . THR A 1 92 ? 7.682 1.550 -0.269 1.00 91.19 92 THR A CA 1
ATOM 741 C C . THR A 1 92 ? 6.464 1.260 -1.138 1.00 91.19 92 THR A C 1
ATOM 743 O O . THR A 1 92 ? 6.584 1.409 -2.348 1.00 91.19 92 THR A O 1
ATOM 746 N N . PHE A 1 93 ? 5.283 1.006 -0.563 1.00 90.38 93 PHE A N 1
ATOM 747 C CA . PHE A 1 93 ? 4.016 0.976 -1.309 1.00 90.38 93 PHE A CA 1
ATOM 748 C C . PHE A 1 93 ? 3.740 2.312 -2.019 1.00 90.38 93 PHE A C 1
ATOM 750 O O . PHE A 1 93 ? 3.485 2.333 -3.222 1.00 90.38 93 PHE A O 1
ATOM 757 N N . ASP A 1 94 ? 3.890 3.442 -1.319 1.00 89.81 94 ASP A N 1
ATOM 758 C CA . ASP A 1 94 ? 3.734 4.779 -1.915 1.00 89.81 94 ASP A CA 1
ATOM 759 C C . ASP A 1 94 ? 4.767 5.061 -3.021 1.00 89.81 94 ASP A C 1
ATOM 761 O O . ASP A 1 94 ? 4.513 5.828 -3.951 1.00 89.81 94 ASP A O 1
ATOM 765 N N . ARG A 1 95 ? 5.971 4.489 -2.922 1.00 91.94 95 ARG A N 1
ATOM 766 C CA . ARG A 1 95 ? 7.010 4.600 -3.958 1.00 91.94 95 ARG A CA 1
ATOM 767 C C . ARG A 1 95 ? 6.710 3.695 -5.156 1.00 91.94 95 ARG A C 1
ATOM 769 O O . ARG A 1 95 ? 6.912 4.126 -6.289 1.00 91.94 95 ARG A O 1
ATOM 776 N N . ALA A 1 96 ? 6.193 2.491 -4.921 1.00 91.50 96 ALA A N 1
ATOM 777 C CA . ALA A 1 96 ? 5.759 1.579 -5.972 1.00 91.50 96 ALA A CA 1
ATOM 778 C C . ALA A 1 96 ? 4.648 2.233 -6.806 1.00 91.50 96 ALA A C 1
ATOM 780 O O . ALA A 1 96 ? 4.822 2.447 -8.000 1.00 91.50 96 ALA A O 1
ATOM 781 N N . LEU A 1 97 ? 3.565 2.698 -6.175 1.00 89.38 97 LEU A N 1
ATOM 782 C CA . LEU A 1 97 ? 2.443 3.324 -6.890 1.00 89.38 97 LEU A CA 1
ATOM 783 C C . LEU A 1 97 ? 2.844 4.563 -7.714 1.00 89.38 97 LEU A C 1
ATOM 785 O O . LEU A 1 97 ? 2.218 4.846 -8.729 1.00 89.38 97 LEU A O 1
ATOM 789 N N . ARG A 1 98 ? 3.901 5.284 -7.314 1.00 89.88 98 ARG A N 1
ATOM 790 C CA . ARG A 1 98 ? 4.443 6.425 -8.075 1.00 89.88 98 ARG A CA 1
ATOM 791 C C . ARG A 1 98 ? 5.327 6.031 -9.257 1.00 89.88 98 ARG A C 1
ATOM 793 O O . ARG A 1 98 ? 5.476 6.825 -10.177 1.00 89.88 98 ARG A O 1
ATOM 800 N N . SER A 1 99 ? 5.967 4.867 -9.202 1.00 89.25 99 SER A N 1
ATOM 801 C CA . SER A 1 99 ? 6.922 4.425 -10.229 1.00 89.25 99 SER A CA 1
ATOM 802 C C . SER A 1 99 ? 6.297 3.510 -11.279 1.00 89.25 99 SER A C 1
ATOM 804 O O . SER A 1 99 ? 6.804 3.451 -12.398 1.00 89.25 99 SER A O 1
ATOM 806 N N . LEU A 1 100 ? 5.203 2.817 -10.944 1.00 87.94 100 LEU A N 1
ATOM 807 C CA . LEU A 1 100 ? 4.490 1.941 -11.868 1.00 87.94 100 LEU A CA 1
ATOM 808 C C . LEU A 1 100 ? 3.373 2.670 -12.632 1.00 87.94 100 LEU A C 1
ATOM 810 O O . LEU A 1 100 ? 2.689 3.518 -12.053 1.00 87.94 100 LEU A O 1
ATOM 814 N N . PRO A 1 101 ? 3.099 2.269 -13.888 1.00 88.94 101 PRO A N 1
ATOM 815 C CA . PRO A 1 101 ? 1.908 2.705 -14.610 1.00 88.94 101 PRO A CA 1
ATOM 816 C C . PRO A 1 101 ? 0.621 2.181 -13.947 1.00 88.94 101 PRO A C 1
ATOM 818 O O . PRO A 1 101 ? 0.596 1.084 -13.383 1.00 88.94 101 PRO A O 1
ATOM 821 N N . VAL A 1 102 ? -0.468 2.949 -14.074 1.00 85.81 102 VAL A N 1
ATOM 822 C CA . VAL A 1 102 ? -1.773 2.689 -13.427 1.00 85.81 102 VAL A CA 1
ATOM 823 C C . VAL A 1 102 ? -2.393 1.333 -13.788 1.00 85.81 102 VAL A C 1
ATOM 825 O O . VAL A 1 102 ? -3.081 0.723 -12.973 1.00 85.81 102 VAL A O 1
ATOM 828 N N . THR A 1 103 ? -2.081 0.806 -14.974 1.00 88.75 103 THR A N 1
ATOM 829 C CA . THR A 1 103 ? -2.550 -0.506 -15.452 1.00 88.75 103 THR A CA 1
ATOM 830 C C . THR A 1 103 ? -2.046 -1.672 -14.604 1.00 88.75 103 THR A C 1
ATOM 832 O O . THR A 1 103 ? -2.641 -2.743 -14.604 1.00 88.75 103 THR A O 1
ATOM 835 N N . GLN A 1 104 ? -0.946 -1.485 -13.871 1.00 87.12 104 GLN A N 1
ATOM 836 C CA . GLN A 1 104 ? -0.327 -2.531 -13.056 1.00 87.12 104 GLN A CA 1
ATOM 837 C C . GLN A 1 104 ? -0.640 -2.388 -11.564 1.00 87.12 104 GLN A C 1
ATOM 839 O O . GLN A 1 104 ? -0.213 -3.231 -10.769 1.00 87.12 104 GLN A O 1
ATOM 844 N N . HIS A 1 105 ? -1.363 -1.334 -11.171 1.00 89.00 105 HIS A N 1
ATOM 845 C CA . HIS A 1 105 ? -1.649 -1.045 -9.767 1.00 89.00 105 HIS A CA 1
ATOM 846 C C . HIS A 1 105 ? -2.504 -2.138 -9.117 1.00 89.00 105 HIS A C 1
ATOM 848 O O . HIS A 1 105 ? -2.239 -2.466 -7.963 1.00 89.00 105 HIS A O 1
ATOM 854 N N . ASP A 1 106 ? -3.409 -2.785 -9.859 1.00 87.12 106 ASP A N 1
ATOM 855 C CA . ASP A 1 106 ? -4.217 -3.930 -9.395 1.00 87.12 106 ASP A CA 1
ATOM 856 C C . ASP A 1 106 ? -3.382 -4.999 -8.656 1.00 87.12 106 ASP A C 1
ATOM 858 O O . ASP A 1 106 ? -3.697 -5.426 -7.543 1.00 87.12 106 ASP A O 1
ATOM 862 N N . ARG A 1 107 ? -2.224 -5.378 -9.215 1.00 89.00 107 ARG A N 1
ATOM 863 C CA . ARG A 1 107 ? -1.358 -6.415 -8.624 1.00 89.00 107 ARG A CA 1
ATOM 864 C C . ARG A 1 107 ? -0.728 -5.978 -7.303 1.00 89.00 107 ARG A C 1
ATOM 866 O O . ARG A 1 107 ? -0.495 -6.811 -6.427 1.00 89.00 107 ARG A O 1
ATOM 873 N N . VAL A 1 108 ? -0.416 -4.691 -7.168 1.00 90.38 108 VAL A N 1
ATOM 874 C CA . VAL A 1 108 ? 0.181 -4.122 -5.951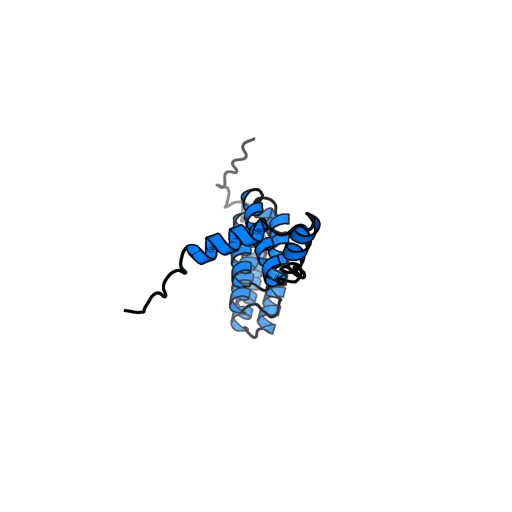 1.00 90.38 108 VAL A CA 1
ATOM 875 C C . VAL A 1 108 ? -0.886 -3.965 -4.869 1.00 90.38 108 VAL A C 1
ATOM 877 O O . VAL A 1 108 ? -0.626 -4.298 -3.713 1.00 90.38 108 VAL A O 1
ATOM 880 N N . TRP A 1 109 ? -2.095 -3.534 -5.244 1.00 89.44 109 TRP A N 1
ATOM 881 C CA . TRP A 1 109 ? -3.222 -3.374 -4.325 1.00 89.44 109 TRP A CA 1
ATOM 882 C C . TRP A 1 109 ? -3.616 -4.684 -3.647 1.00 89.44 109 TRP A C 1
ATOM 884 O O . TRP A 1 109 ? -3.798 -4.687 -2.434 1.00 89.44 109 TRP A O 1
ATOM 894 N N . LYS A 1 110 ? -3.614 -5.812 -4.369 1.00 88.12 110 LYS A N 1
ATOM 895 C CA . LYS A 1 110 ? -3.855 -7.146 -3.782 1.00 88.12 110 LYS A CA 1
ATOM 896 C C . LYS A 1 110 ? -2.927 -7.447 -2.599 1.00 88.12 110 LYS A C 1
ATOM 898 O O . LYS A 1 110 ? -3.383 -7.862 -1.539 1.00 88.12 110 LYS A O 1
ATOM 903 N N . HIS A 1 111 ? -1.632 -7.162 -2.741 1.00 88.38 111 HIS A N 1
ATOM 904 C CA . HIS A 1 111 ? -0.658 -7.346 -1.657 1.00 88.38 111 HIS A CA 1
ATOM 905 C C . HIS A 1 111 ? -0.852 -6.328 -0.524 1.00 88.38 111 HIS A C 1
ATOM 907 O O . HIS A 1 111 ? -0.595 -6.628 0.641 1.00 88.38 111 HIS A O 1
ATOM 913 N N . TYR A 1 112 ? -1.320 -5.123 -0.853 1.00 87.94 112 TYR A N 1
ATOM 914 C CA . TYR A 1 112 ? -1.594 -4.083 0.131 1.00 87.94 112 TYR A CA 1
ATOM 915 C C . TYR A 1 112 ? -2.807 -4.411 1.008 1.00 87.94 112 TYR A C 1
ATOM 917 O O . TYR A 1 112 ? -2.740 -4.209 2.217 1.00 87.94 112 TYR A O 1
ATOM 925 N N . LEU A 1 113 ? -3.873 -4.975 0.435 1.00 83.56 113 LEU A N 1
ATOM 926 C CA . LEU A 1 113 ? -5.050 -5.426 1.183 1.00 83.56 113 LEU A CA 1
ATOM 927 C C . LEU A 1 113 ? -4.689 -6.534 2.181 1.00 83.56 113 LEU A C 1
ATOM 929 O O . LEU A 1 113 ? -5.049 -6.442 3.354 1.00 83.56 113 LEU A O 1
ATOM 933 N N . VAL A 1 114 ? -3.878 -7.513 1.758 1.00 85.00 114 VAL A N 1
ATOM 934 C CA . VAL A 1 114 ? -3.358 -8.563 2.654 1.00 85.00 114 VAL A CA 1
ATOM 935 C C . VAL A 1 114 ? -2.560 -7.956 3.809 1.00 85.00 114 VAL A C 1
ATOM 937 O O . VAL A 1 114 ? -2.722 -8.371 4.953 1.00 85.00 114 VAL A O 1
ATOM 940 N N . PHE A 1 115 ? -1.726 -6.949 3.539 1.00 83.75 115 PHE A N 1
ATOM 941 C CA . PHE A 1 115 ? -0.977 -6.247 4.582 1.00 83.75 115 PHE A CA 1
ATOM 942 C C . PHE A 1 115 ? -1.894 -5.497 5.561 1.00 83.75 115 PHE A C 1
ATOM 944 O O . PHE A 1 115 ? -1.671 -5.541 6.767 1.00 83.75 115 PHE A O 1
ATOM 951 N N . VAL A 1 116 ? -2.933 -4.827 5.060 1.00 81.56 116 VAL A N 1
ATOM 952 C CA . VAL A 1 116 ? -3.883 -4.056 5.877 1.00 81.56 116 VAL A CA 1
ATOM 953 C C . VAL A 1 116 ? -4.743 -4.955 6.776 1.00 81.56 116 VAL A C 1
ATOM 955 O O . VAL A 1 116 ? -5.096 -4.535 7.878 1.00 81.56 116 VAL A O 1
ATOM 958 N N . GLY A 1 117 ? -5.031 -6.187 6.347 1.00 77.06 117 GLY A N 1
ATOM 959 C CA . GLY A 1 117 ? -5.742 -7.189 7.147 1.00 77.06 117 GLY A CA 1
ATOM 960 C C . GLY A 1 117 ? -4.918 -7.820 8.280 1.00 77.06 117 GLY A C 1
ATOM 961 O O . GLY A 1 117 ? -5.476 -8.514 9.126 1.00 77.06 117 GLY A O 1
ATOM 962 N N . GLN A 1 118 ? -3.599 -7.600 8.339 1.00 79.12 118 GLN A N 1
ATOM 963 C CA . GLN A 1 118 ? -2.748 -8.168 9.392 1.00 79.12 118 GLN A CA 1
ATOM 964 C C . GLN A 1 118 ? -2.863 -7.394 10.718 1.00 79.12 118 GLN A C 1
ATOM 966 O O . GLN A 1 118 ? -2.873 -6.163 10.751 1.00 79.12 118 GLN A O 1
ATOM 971 N N . THR A 1 119 ? -2.822 -8.119 11.844 1.00 60.81 119 THR A N 1
ATOM 972 C CA . THR A 1 119 ? -3.011 -7.628 13.231 1.00 60.81 119 THR A CA 1
ATOM 973 C C . THR A 1 119 ? -1.914 -6.693 13.774 1.00 60.81 119 THR A C 1
ATOM 975 O O . THR A 1 119 ? -1.832 -6.457 14.976 1.00 60.81 119 THR A O 1
ATOM 978 N N . GLY A 1 120 ? -1.063 -6.130 12.912 1.00 67.38 120 GLY A N 1
ATOM 979 C CA . GLY A 1 120 ? 0.012 -5.206 13.288 1.00 67.38 120 GLY A CA 1
ATOM 980 C C . GLY A 1 120 ? -0.175 -3.767 12.804 1.00 67.38 120 GLY A C 1
ATOM 981 O O . GLY A 1 120 ? 0.601 -2.902 13.201 1.00 67.38 120 GLY A O 1
ATOM 982 N N . VAL A 1 121 ? -1.153 -3.483 11.939 1.00 76.25 121 VAL A N 1
ATOM 983 C CA . VAL A 1 121 ? -1.287 -2.162 11.305 1.00 76.25 121 VAL A CA 1
ATOM 984 C C . VAL A 1 121 ? -2.171 -1.234 12.154 1.00 76.25 121 VAL A C 1
ATOM 986 O O . VAL A 1 121 ? -3.274 -1.623 12.538 1.00 76.25 121 VAL A O 1
ATOM 989 N N . PRO A 1 122 ? -1.745 0.016 12.438 1.00 79.94 122 PRO A N 1
ATOM 990 C CA . PRO A 1 122 ? -2.605 0.995 13.093 1.00 79.94 122 PRO A CA 1
ATOM 991 C C . PRO A 1 122 ? -3.872 1.248 12.272 1.00 79.94 122 PRO A C 1
ATOM 993 O O . PRO A 1 122 ? -3.770 1.524 11.073 1.00 79.94 122 PRO A O 1
ATOM 996 N N . LYS A 1 123 ? -5.041 1.255 12.929 1.00 79.12 123 LYS A N 1
ATOM 997 C CA . LYS A 1 123 ? -6.359 1.454 12.292 1.00 79.12 123 LYS A CA 1
ATOM 998 C C . LYS A 1 123 ? -6.378 2.657 11.336 1.00 79.12 123 LYS A C 1
ATOM 1000 O O . LYS A 1 123 ? -6.814 2.538 10.198 1.00 79.12 123 LYS A O 1
ATOM 1005 N N . GLU A 1 124 ? -5.796 3.784 11.746 1.00 82.06 124 GLU A N 1
ATOM 1006 C CA . GLU A 1 124 ? -5.700 5.010 10.934 1.00 82.06 124 GLU A CA 1
ATOM 1007 C C . GLU A 1 124 ? -4.940 4.815 9.606 1.00 82.06 124 GLU A C 1
ATOM 1009 O O . GLU A 1 124 ? -5.264 5.423 8.585 1.00 82.06 124 GLU A O 1
ATOM 1014 N N . THR A 1 125 ? -3.920 3.952 9.585 1.00 83.88 125 THR A N 1
ATOM 1015 C CA . THR A 1 125 ? -3.174 3.659 8.350 1.00 83.88 125 THR A CA 1
ATOM 1016 C C . THR A 1 125 ? -4.028 2.840 7.389 1.00 83.88 125 THR A C 1
ATOM 1018 O O . THR A 1 125 ? -4.050 3.142 6.195 1.00 83.88 125 THR A O 1
ATOM 1021 N N . SER A 1 126 ? -4.774 1.871 7.917 1.00 82.25 126 SER A N 1
ATOM 1022 C CA . SER A 1 126 ? -5.741 1.069 7.167 1.00 82.25 126 SER A CA 1
ATOM 1023 C C . SER A 1 126 ? -6.842 1.944 6.557 1.00 82.25 126 SER A C 1
ATOM 1025 O O . SER A 1 126 ? -7.134 1.825 5.372 1.00 82.25 126 SER A O 1
ATOM 1027 N N . LEU A 1 127 ? -7.380 2.915 7.303 1.00 85.50 127 LEU A N 1
ATOM 1028 C CA . LEU A 1 127 ? -8.389 3.848 6.781 1.00 85.50 127 LEU A CA 1
ATOM 1029 C C . LEU A 1 127 ? -7.870 4.661 5.590 1.00 85.50 127 LEU A C 1
ATOM 1031 O O . LEU A 1 127 ? -8.547 4.792 4.572 1.00 85.50 127 LEU A O 1
ATOM 1035 N N . ARG A 1 128 ? -6.651 5.202 5.688 1.00 86.31 128 ARG A N 1
ATOM 1036 C CA . ARG A 1 128 ? -6.045 5.982 4.594 1.00 86.31 128 ARG A CA 1
ATOM 1037 C C . ARG A 1 128 ? -5.766 5.128 3.361 1.00 86.31 128 ARG A C 1
ATOM 1039 O O . ARG A 1 128 ? -5.942 5.610 2.242 1.00 86.31 128 ARG A O 1
ATOM 1046 N N . ALA A 1 129 ? -5.332 3.888 3.575 1.00 86.44 129 ALA A N 1
ATOM 1047 C CA . ALA A 1 129 ? -5.126 2.894 2.533 1.00 86.44 129 ALA A CA 1
ATOM 1048 C C . ALA A 1 129 ? -6.420 2.634 1.751 1.00 86.44 129 ALA A C 1
ATOM 1050 O O . ALA A 1 129 ? -6.459 2.851 0.539 1.00 86.44 129 ALA A O 1
ATOM 1051 N N . TYR A 1 130 ? -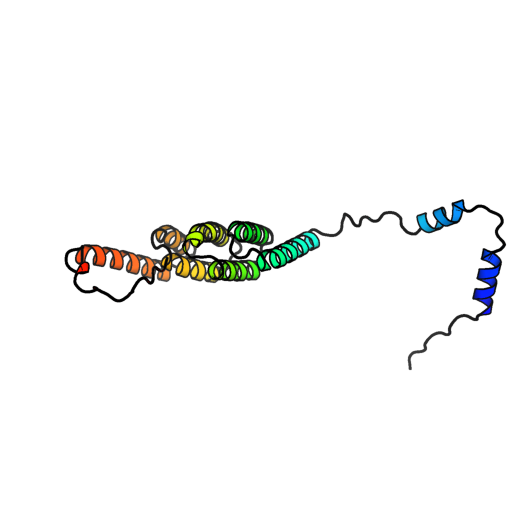7.489 2.268 2.461 1.00 85.88 130 TYR A N 1
ATOM 1052 C CA . TYR A 1 130 ? -8.792 1.991 1.865 1.00 85.88 130 TYR A CA 1
ATOM 1053 C C . TYR A 1 130 ? -9.397 3.218 1.185 1.00 85.88 130 TYR A C 1
ATOM 1055 O O . TYR A 1 130 ? -9.826 3.126 0.041 1.00 85.88 130 TYR A O 1
ATOM 1063 N N . LYS A 1 131 ? -9.343 4.406 1.802 1.00 84.75 131 LYS A N 1
ATOM 1064 C CA . LYS A 1 131 ? -9.827 5.653 1.175 1.00 84.75 131 LYS A CA 1
ATOM 1065 C C . LYS A 1 131 ? -9.144 5.946 -0.165 1.00 84.75 131 LYS A C 1
ATOM 1067 O O . LYS A 1 131 ? -9.766 6.531 -1.048 1.00 84.75 131 LYS A O 1
ATOM 1072 N N . ARG A 1 132 ? -7.867 5.576 -0.330 1.00 88.25 132 ARG A N 1
ATOM 1073 C CA . ARG A 1 132 ? -7.171 5.695 -1.620 1.00 88.25 132 ARG A CA 1
ATOM 1074 C C . ARG A 1 132 ? -7.596 4.589 -2.587 1.00 88.25 132 ARG A C 1
ATOM 1076 O O . ARG A 1 132 ? -7.779 4.887 -3.761 1.00 88.25 132 ARG A O 1
ATOM 1083 N N . TYR A 1 133 ? -7.777 3.365 -2.100 1.00 86.50 133 TYR A N 1
ATOM 1084 C CA . TYR A 1 133 ? -8.222 2.235 -2.914 1.00 86.50 133 TYR A CA 1
ATOM 1085 C C . TYR A 1 133 ? -9.632 2.440 -3.490 1.00 86.50 133 TYR A C 1
ATOM 1087 O O . TYR A 1 133 ? -9.811 2.270 -4.687 1.00 86.50 133 TYR A O 1
ATOM 1095 N N . LEU A 1 134 ? -10.579 2.962 -2.699 1.00 84.19 134 LEU A N 1
ATOM 1096 C CA . LEU A 1 134 ? -11.945 3.284 -3.147 1.00 84.19 134 LEU A CA 1
ATOM 1097 C C . LEU A 1 134 ? -11.994 4.308 -4.295 1.00 84.19 134 LEU A C 1
ATOM 1099 O O . LEU A 1 134 ? -12.968 4.355 -5.042 1.00 84.19 134 LEU A O 1
ATOM 1103 N N . LYS A 1 135 ? -10.965 5.159 -4.427 1.00 83.62 135 LYS A N 1
ATOM 1104 C CA . LYS A 1 135 ? -10.841 6.091 -5.560 1.00 83.62 135 LYS A CA 1
ATOM 1105 C C . LYS A 1 135 ? -10.339 5.411 -6.832 1.00 83.62 135 LYS A C 1
ATOM 1107 O O . LYS A 1 135 ? -10.571 5.949 -7.907 1.00 83.62 135 LYS A O 1
ATOM 1112 N N . TYR A 1 136 ? -9.596 4.314 -6.693 1.00 83.56 136 TYR A N 1
ATOM 1113 C CA . TYR A 1 136 ? -9.098 3.519 -7.810 1.00 83.56 136 TYR A CA 1
ATOM 1114 C C . TYR A 1 136 ? -10.200 2.583 -8.304 1.00 83.56 136 TYR A C 1
ATOM 1116 O O . TYR A 1 136 ? -10.671 2.760 -9.420 1.00 83.56 136 TYR A O 1
ATOM 1124 N N . ASP A 1 137 ? -10.680 1.697 -7.429 1.00 79.81 137 ASP A N 1
ATOM 1125 C CA . ASP A 1 137 ? -11.768 0.767 -7.714 1.00 79.81 137 ASP A CA 1
ATOM 1126 C C . ASP A 1 137 ? -12.834 0.857 -6.623 1.00 79.81 137 ASP A C 1
ATOM 1128 O O . ASP A 1 137 ? -12.602 0.573 -5.448 1.00 79.81 137 ASP A O 1
ATOM 1132 N N . ALA A 1 138 ? -14.038 1.251 -7.032 1.00 77.88 138 ALA A N 1
ATOM 1133 C CA . ALA A 1 138 ? -15.191 1.383 -6.146 1.00 77.88 138 ALA A CA 1
ATOM 1134 C C . ALA A 1 138 ? -16.024 0.092 -6.036 1.00 77.88 138 ALA A C 1
ATOM 1136 O O . ALA A 1 138 ? -17.119 0.128 -5.485 1.00 77.88 138 ALA A O 1
ATOM 1137 N N . THR A 1 139 ? -15.554 -1.023 -6.598 1.00 80.44 139 THR A N 1
ATOM 1138 C CA . THR A 1 139 ? -16.220 -2.335 -6.528 1.00 80.44 139 THR A CA 1
ATOM 1139 C C . THR A 1 139 ? -16.066 -2.974 -5.150 1.00 80.44 139 THR A C 1
ATOM 1141 O O . THR A 1 139 ? -17.012 -3.536 -4.620 1.00 80.44 139 THR A O 1
ATOM 1144 N N . HIS A 1 140 ? -14.904 -2.810 -4.519 1.00 77.94 140 HIS A N 1
ATOM 1145 C CA . HIS A 1 140 ? -14.562 -3.415 -3.227 1.00 77.94 140 HIS A CA 1
ATOM 1146 C C . HIS A 1 140 ? -14.950 -2.544 -2.021 1.00 77.94 140 HIS A C 1
ATOM 114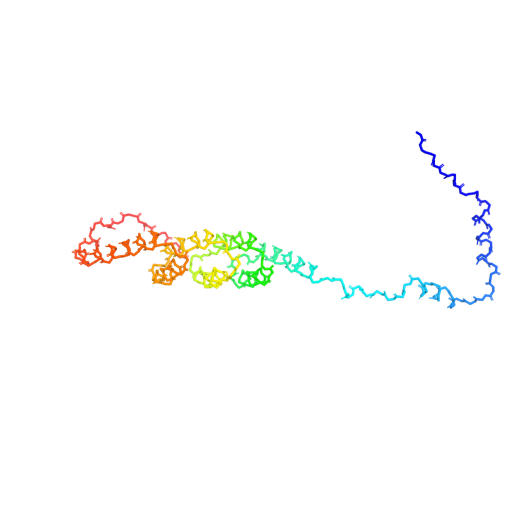8 O O . HIS A 1 140 ? -14.239 -2.485 -1.016 1.00 77.94 140 HIS A O 1
ATOM 1154 N N . VAL A 1 141 ? -16.054 -1.795 -2.116 1.00 81.06 141 VAL A N 1
ATOM 1155 C CA . VAL A 1 141 ? -16.515 -0.968 -0.987 1.00 81.06 141 VAL A CA 1
ATOM 1156 C C . VAL A 1 141 ? -17.084 -1.837 0.135 1.00 81.06 141 VAL A C 1
ATOM 1158 O O . VAL A 1 141 ? -16.943 -1.482 1.302 1.00 81.06 141 VAL A O 1
ATOM 1161 N N . GLU A 1 142 ? -17.680 -2.978 -0.200 1.00 82.56 142 GLU A N 1
ATOM 1162 C CA . GLU A 1 142 ? -18.276 -3.907 0.764 1.00 82.56 142 GLU A CA 1
ATOM 1163 C C . GLU A 1 142 ? -17.229 -4.452 1.744 1.00 82.56 142 GLU A C 1
ATOM 1165 O O . GLU A 1 142 ? -17.403 -4.306 2.955 1.00 82.56 142 GLU A O 1
ATOM 1170 N N . ASP A 1 143 ? -16.087 -4.925 1.230 1.00 82.50 143 ASP A N 1
ATOM 1171 C CA . ASP A 1 143 ? -14.947 -5.396 2.033 1.00 82.50 143 ASP A CA 1
ATOM 1172 C C . ASP A 1 143 ? -14.456 -4.312 3.016 1.00 82.50 143 ASP A C 1
ATOM 1174 O O . ASP A 1 143 ? -14.086 -4.578 4.165 1.00 82.50 143 ASP A O 1
ATOM 1178 N N . PHE A 1 144 ? -14.469 -3.045 2.582 1.00 83.50 144 PHE A N 1
ATOM 1179 C CA . PHE A 1 144 ? -14.094 -1.920 3.437 1.00 83.50 144 PHE A CA 1
ATOM 1180 C C . PHE A 1 144 ? -15.144 -1.627 4.513 1.00 83.50 144 PHE A C 1
ATOM 1182 O O . PHE A 1 144 ? -14.785 -1.333 5.655 1.00 83.50 144 PHE A O 1
ATOM 1189 N N . VAL A 1 145 ? -16.433 -1.710 4.175 1.00 84.19 145 VAL A N 1
ATOM 1190 C CA . VAL A 1 145 ? -17.521 -1.550 5.145 1.00 84.19 145 VAL A CA 1
ATOM 1191 C C . VAL A 1 145 ? -17.433 -2.642 6.206 1.00 84.19 145 VAL A C 1
ATOM 1193 O O . VAL A 1 145 ? -17.459 -2.311 7.388 1.00 84.19 145 VAL A O 1
ATOM 1196 N N . GLU A 1 146 ? -17.227 -3.904 5.827 1.00 85.94 146 GLU A N 1
ATOM 1197 C CA . GLU A 1 146 ? -17.056 -5.009 6.778 1.00 85.94 146 GLU A CA 1
ATOM 1198 C C . GLU A 1 146 ? -15.885 -4.751 7.743 1.00 85.94 146 GLU A C 1
ATOM 1200 O O . GLU A 1 146 ? -16.027 -4.871 8.965 1.00 85.94 146 GLU A O 1
ATOM 1205 N N . PHE A 1 147 ? -14.748 -4.273 7.227 1.00 83.94 147 PHE A N 1
ATOM 1206 C CA . PHE A 1 147 ? -13.616 -3.856 8.058 1.00 83.94 147 PHE A CA 1
ATOM 1207 C C . PHE A 1 147 ? -13.971 -2.720 9.042 1.00 83.94 147 PHE A C 1
ATOM 1209 O O . PHE A 1 147 ? -13.519 -2.721 10.195 1.00 83.94 147 PHE A O 1
ATOM 1216 N N . LEU A 1 148 ? -14.780 -1.742 8.627 1.00 83.88 148 LEU A N 1
ATOM 1217 C CA . LEU A 1 148 ? -15.223 -0.641 9.492 1.00 83.88 148 LEU A CA 1
ATOM 1218 C C . LEU A 1 148 ? -16.184 -1.100 10.595 1.00 83.88 148 LEU A C 1
ATOM 1220 O O . LEU A 1 148 ? -16.068 -0.631 11.731 1.00 83.88 148 LEU A O 1
ATOM 1224 N N . LEU A 1 149 ? -17.094 -2.027 10.280 1.00 85.00 149 LEU A N 1
ATOM 1225 C CA . LEU A 1 149 ? -18.010 -2.623 11.257 1.00 85.00 149 LEU A CA 1
ATOM 1226 C C . LEU A 1 149 ? -17.211 -3.401 12.316 1.00 85.00 149 LEU A C 1
ATOM 1228 O O . LEU A 1 149 ? -17.379 -3.165 13.512 1.00 85.00 149 LEU A O 1
ATOM 1232 N N . ASN A 1 150 ? -16.243 -4.219 11.887 1.00 84.81 150 ASN A N 1
ATOM 1233 C CA . ASN A 1 150 ? -15.354 -4.974 12.782 1.00 84.81 150 ASN A CA 1
ATOM 1234 C C . ASN A 1 150 ? -14.481 -4.076 13.674 1.00 84.81 150 ASN A C 1
ATOM 1236 O O . ASN A 1 150 ? -14.128 -4.440 14.795 1.00 84.81 150 ASN A O 1
ATOM 1240 N N . SER A 1 151 ? -14.110 -2.888 13.191 1.00 79.44 151 SER A N 1
ATOM 1241 C CA . SER A 1 151 ? -13.252 -1.948 13.923 1.00 79.44 151 SER A CA 1
ATOM 1242 C C . SER A 1 151 ? -14.012 -0.926 14.780 1.00 79.44 151 SER A C 1
ATOM 1244 O O . SER A 1 151 ? -13.350 -0.073 15.386 1.00 79.44 151 SER A O 1
ATOM 1246 N N . SER A 1 152 ? -15.346 -1.064 14.863 1.00 79.69 152 SER A N 1
ATOM 1247 C CA . SER A 1 152 ? -16.320 -0.237 15.596 1.00 79.69 152 SER A CA 1
ATOM 1248 C C . SER A 1 152 ? -16.398 1.234 15.157 1.00 79.69 152 SER A C 1
ATOM 1250 O O . SER A 1 152 ? -16.732 2.115 15.952 1.00 79.69 152 SER A O 1
ATOM 1252 N N . LEU A 1 153 ? -16.083 1.522 13.890 1.00 82.44 153 LEU A N 1
ATOM 1253 C CA . LEU A 1 153 ? -16.093 2.864 13.290 1.00 82.44 153 LEU A CA 1
ATOM 1254 C C . LEU A 1 153 ? -17.377 3.100 12.472 1.00 82.44 153 LEU A C 1
ATOM 1256 O O . LEU A 1 153 ? -17.353 3.345 11.266 1.00 82.44 153 LEU A O 1
ATOM 1260 N N . TRP A 1 154 ? -18.527 3.060 13.146 1.00 81.81 154 TRP A N 1
ATOM 1261 C CA . TRP A 1 154 ? -19.859 3.115 12.518 1.00 81.81 154 TRP A CA 1
ATOM 1262 C C . TRP A 1 154 ? -20.143 4.419 11.759 1.00 81.81 154 TRP A C 1
ATOM 1264 O O . TRP A 1 154 ? -20.824 4.422 10.735 1.00 81.81 154 TRP A O 1
ATOM 1274 N N . GLN A 1 155 ? -19.596 5.538 12.243 1.00 85.81 155 GLN A N 1
ATOM 1275 C CA . GLN A 1 155 ? -19.801 6.861 11.642 1.00 85.81 155 GLN A CA 1
ATOM 1276 C C . GLN A 1 155 ? -19.167 6.967 10.254 1.00 85.81 155 GLN A C 1
ATOM 1278 O O . GLN A 1 155 ? -19.756 7.548 9.342 1.00 85.81 155 GLN A O 1
ATOM 1283 N N . GLU A 1 156 ? -17.968 6.406 10.079 1.00 83.81 156 GLU A N 1
ATOM 1284 C CA . GLU A 1 156 ? -17.334 6.365 8.761 1.00 83.81 156 GLU A CA 1
ATOM 1285 C C . GLU A 1 156 ? -18.053 5.372 7.843 1.00 83.81 156 GLU A C 1
ATOM 1287 O O . GLU A 1 156 ? -18.309 5.713 6.690 1.00 83.81 156 GLU A O 1
ATOM 1292 N N . ALA A 1 157 ? -18.468 4.210 8.363 1.00 85.00 157 ALA A N 1
ATOM 1293 C CA . ALA A 1 157 ? -19.201 3.209 7.585 1.00 85.00 157 ALA A CA 1
ATOM 1294 C C . ALA A 1 157 ? -20.501 3.781 7.001 1.00 85.00 157 ALA A C 1
ATOM 1296 O O . ALA A 1 157 ? -20.740 3.681 5.799 1.00 85.00 157 ALA A O 1
ATOM 1297 N N . SER A 1 158 ? -21.294 4.463 7.833 1.00 85.38 158 SER A N 1
ATOM 1298 C CA . SER A 1 158 ? -22.539 5.116 7.412 1.00 85.38 158 SER A CA 1
ATOM 1299 C C . SER A 1 158 ? -22.309 6.126 6.280 1.00 85.38 158 SER A C 1
ATOM 1301 O O . SER A 1 158 ? -23.000 6.093 5.260 1.00 85.38 158 SER A O 1
ATOM 1303 N N . LYS A 1 159 ? -21.275 6.973 6.397 1.00 86.81 159 LYS A N 1
ATOM 1304 C CA . LYS A 1 159 ? -20.918 7.948 5.351 1.00 86.81 159 LYS A CA 1
ATOM 1305 C C . LYS A 1 159 ? -20.532 7.271 4.037 1.00 86.81 159 LYS A C 1
ATOM 1307 O O . LYS A 1 159 ? -20.958 7.719 2.974 1.00 86.81 159 LYS A O 1
ATOM 1312 N N . THR A 1 160 ? -19.733 6.206 4.098 1.00 82.25 160 THR A N 1
ATOM 1313 C CA . THR A 1 160 ? -19.295 5.471 2.906 1.00 82.25 160 THR A CA 1
ATOM 1314 C C . THR A 1 160 ? -20.467 4.797 2.195 1.00 82.25 160 THR A C 1
ATOM 1316 O O . THR A 1 160 ? -20.610 4.970 0.985 1.00 82.25 160 THR A O 1
ATOM 1319 N N . ILE A 1 161 ? -21.343 4.108 2.934 1.00 82.44 161 ILE A N 1
ATOM 1320 C CA . ILE A 1 161 ? -22.551 3.475 2.380 1.00 82.44 161 ILE A CA 1
ATOM 1321 C C . ILE A 1 161 ? -23.464 4.530 1.744 1.00 82.44 161 ILE A C 1
ATOM 1323 O O . ILE A 1 161 ? -23.930 4.353 0.618 1.00 82.44 161 ILE A O 1
ATOM 1327 N N . GLY A 1 162 ? -23.681 5.658 2.432 1.00 84.00 162 GLY A N 1
ATOM 1328 C CA . GLY A 1 162 ? -24.485 6.764 1.914 1.00 84.00 162 GLY A CA 1
ATOM 1329 C C . GLY A 1 162 ? -23.953 7.309 0.585 1.00 84.00 162 GLY A C 1
ATOM 1330 O O . GLY A 1 162 ? -24.727 7.514 -0.349 1.00 84.00 162 GLY A O 1
ATOM 1331 N N . PHE A 1 163 ? -22.633 7.482 0.465 1.00 81.69 163 PHE A N 1
ATOM 1332 C CA . PHE A 1 163 ? -22.004 7.952 -0.771 1.00 81.69 163 PHE A CA 1
ATOM 1333 C C . PHE A 1 163 ? -22.176 6.965 -1.937 1.00 81.69 163 PHE A C 1
ATOM 1335 O O . PHE A 1 163 ? -22.523 7.382 -3.043 1.00 81.69 163 PHE A O 1
ATOM 1342 N N . VAL A 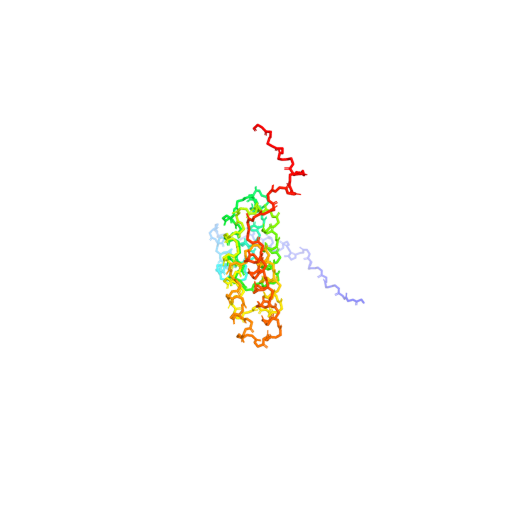1 164 ? -21.979 5.662 -1.703 1.00 82.00 164 VAL A N 1
ATOM 1343 C CA . VAL A 1 164 ? -22.160 4.629 -2.742 1.00 82.00 164 VAL A CA 1
ATOM 1344 C C . VAL A 1 164 ? -23.606 4.571 -3.216 1.00 82.00 164 VAL A C 1
ATOM 1346 O O . VAL A 1 164 ? -23.863 4.626 -4.419 1.00 82.00 164 VAL A O 1
ATOM 1349 N N . ARG A 1 165 ? -24.554 4.547 -2.279 1.00 80.44 165 ARG A N 1
ATOM 1350 C CA . ARG A 1 165 ? -25.980 4.462 -2.597 1.00 80.44 165 ARG A CA 1
ATOM 1351 C C . ARG A 1 165 ? -26.483 5.704 -3.331 1.00 80.44 165 ARG A C 1
ATOM 1353 O O . ARG A 1 165 ? -27.316 5.595 -4.229 1.00 80.44 165 ARG A O 1
ATOM 1360 N N . LEU A 1 166 ? -25.962 6.886 -2.991 1.00 80.94 166 LEU A N 1
ATOM 1361 C CA . LEU A 1 166 ? -26.250 8.107 -3.742 1.00 80.94 166 LEU A CA 1
ATOM 1362 C C . LEU A 1 166 ? -25.708 8.008 -5.175 1.00 80.94 166 LEU A C 1
ATOM 1364 O O . LEU A 1 166 ? -26.437 8.320 -6.110 1.00 80.94 166 LEU A O 1
ATOM 1368 N N . ARG A 1 167 ? -24.475 7.522 -5.370 1.00 74.44 167 ARG A N 1
ATOM 1369 C CA . ARG A 1 167 ? -23.883 7.334 -6.707 1.00 74.44 167 ARG A CA 1
ATOM 1370 C C . ARG A 1 167 ? -24.726 6.410 -7.593 1.00 74.44 167 ARG A C 1
ATOM 1372 O O . ARG A 1 167 ? -24.978 6.749 -8.746 1.00 74.44 167 ARG A O 1
ATOM 1379 N N . GLU A 1 168 ? -25.186 5.281 -7.058 1.00 74.00 168 GLU A N 1
ATOM 1380 C CA . GLU A 1 168 ? -26.069 4.348 -7.772 1.00 74.00 168 GLU A CA 1
ATOM 1381 C C . GLU A 1 168 ? -27.401 5.006 -8.134 1.00 74.00 168 GLU A C 1
ATOM 1383 O O . GLU A 1 168 ? -27.821 4.973 -9.290 1.00 74.00 168 GLU A O 1
ATOM 1388 N N . ARG A 1 169 ? -28.026 5.704 -7.179 1.00 73.06 169 ARG A N 1
ATOM 1389 C CA . ARG A 1 169 ? -29.289 6.413 -7.411 1.00 73.06 169 ARG A CA 1
ATOM 1390 C C . ARG A 1 169 ? -29.166 7.484 -8.494 1.00 73.06 169 ARG A C 1
ATOM 1392 O O . ARG A 1 169 ? -30.072 7.615 -9.312 1.00 73.06 169 ARG A O 1
ATOM 1399 N N . LEU A 1 170 ? -28.053 8.216 -8.534 1.00 65.00 170 LEU A N 1
ATOM 1400 C CA . LEU A 1 170 ? -27.779 9.184 -9.597 1.00 65.00 170 LEU A CA 1
ATOM 1401 C C . LEU A 1 170 ? -27.548 8.467 -10.942 1.00 65.00 170 LEU A C 1
ATOM 1403 O O . LEU A 1 170 ? -28.120 8.884 -11.940 1.00 65.00 170 LEU A O 1
ATOM 1407 N N . SER A 1 171 ? -26.818 7.346 -10.996 1.00 63.47 171 SER A N 1
ATOM 1408 C CA . SER A 1 171 ? -26.673 6.583 -12.255 1.00 63.47 171 SER A CA 1
ATOM 1409 C C . SER A 1 171 ? -27.998 6.040 -12.808 1.00 63.47 171 SER A C 1
ATOM 1411 O O . SER A 1 171 ? -28.178 5.992 -14.022 1.00 63.47 171 SER A O 1
ATOM 1413 N N . MET A 1 172 ? -28.941 5.689 -11.929 1.00 59.47 172 MET A N 1
ATOM 1414 C CA . MET A 1 172 ? -30.281 5.227 -12.300 1.00 59.47 172 MET A CA 1
ATOM 1415 C C . MET A 1 172 ? -31.198 6.381 -12.713 1.00 59.47 172 MET A C 1
ATOM 1417 O O . MET A 1 172 ? -31.966 6.243 -13.658 1.00 59.47 172 MET A O 1
ATOM 1421 N N . SER A 1 173 ? -31.109 7.527 -12.029 1.00 59.50 173 SER A N 1
ATOM 1422 C CA . SER A 1 173 ? -31.925 8.706 -12.338 1.00 59.50 173 SER A CA 1
ATOM 1423 C C . SER A 1 173 ? -31.437 9.471 -13.576 1.00 59.50 173 SER A C 1
ATOM 1425 O O . SER A 1 173 ? -32.231 10.171 -14.196 1.00 59.50 173 SER A O 1
ATOM 1427 N N . TYR A 1 174 ? -30.159 9.336 -13.945 1.00 57.19 174 TYR A N 1
ATOM 1428 C CA . TYR A 1 174 ? -29.547 9.949 -15.133 1.00 57.19 174 TYR A CA 1
ATOM 1429 C C . TYR A 1 174 ? -29.093 8.896 -16.156 1.00 57.19 174 TYR A C 1
ATOM 1431 O O . TYR A 1 174 ? -28.059 9.058 -16.808 1.00 57.19 174 TYR A O 1
ATOM 1439 N N . GLY A 1 175 ? -29.840 7.794 -16.281 1.00 49.75 175 GLY A N 1
ATOM 1440 C CA . GLY A 1 175 ? -29.537 6.715 -17.218 1.00 49.75 175 GLY A CA 1
ATOM 1441 C C . GLY A 1 175 ? -29.445 7.206 -18.667 1.00 49.75 175 GLY A C 1
ATOM 1442 O O . GLY A 1 175 ? -30.463 7.472 -19.290 1.00 49.75 175 GLY A O 1
ATOM 1443 N N . TRP A 1 176 ? -28.216 7.318 -19.185 1.00 45.22 176 TRP A N 1
ATOM 1444 C CA . TRP A 1 176 ? -27.788 7.178 -20.591 1.00 45.22 176 TRP A CA 1
ATOM 1445 C C . TRP A 1 176 ? -28.566 7.881 -21.720 1.00 45.22 176 TRP A C 1
ATOM 1447 O O . TRP A 1 176 ? -28.324 7.576 -22.883 1.00 45.22 176 TRP A O 1
ATOM 1457 N N . SER A 1 177 ? -29.434 8.851 -21.442 1.00 42.78 177 SER A N 1
ATOM 1458 C CA . SER A 1 177 ? -30.226 9.518 -22.484 1.00 42.78 177 SER A CA 1
ATOM 1459 C C . SER A 1 177 ? -29.732 10.910 -22.897 1.00 42.78 177 SER A C 1
ATOM 1461 O O . SER A 1 177 ? -30.322 11.481 -23.805 1.00 42.78 177 SER A O 1
ATOM 1463 N N . CYS A 1 178 ? -28.653 11.476 -22.325 1.00 42.28 178 CYS A N 1
ATOM 1464 C CA . CYS A 1 178 ? -28.257 12.845 -22.727 1.00 42.28 178 CYS A CA 1
ATOM 1465 C C . CYS A 1 178 ? -26.772 13.268 -22.601 1.00 42.28 178 CYS A C 1
ATOM 1467 O O . CYS A 1 178 ? -26.403 14.338 -23.081 1.00 42.28 178 CYS A O 1
ATOM 1469 N N . VAL A 1 179 ? -25.873 12.489 -21.983 1.00 46.91 179 VAL A N 1
ATOM 1470 C CA . VAL A 1 179 ? -24.543 13.030 -21.591 1.00 46.91 179 VAL A CA 1
ATOM 1471 C C . VAL A 1 179 ? -23.442 12.851 -22.653 1.00 46.91 179 VAL A C 1
ATOM 1473 O O . VAL A 1 179 ? -22.426 13.541 -22.602 1.00 46.91 179 VAL A O 1
ATOM 1476 N N . THR A 1 180 ? -23.640 12.025 -23.685 1.00 50.06 180 THR A N 1
ATOM 1477 C CA . THR A 1 180 ? -22.704 11.957 -24.827 1.00 50.06 180 THR A CA 1
ATOM 1478 C C . THR A 1 180 ? -22.776 13.176 -25.757 1.00 50.06 180 THR A C 1
ATOM 1480 O O . THR A 1 180 ? -21.861 13.361 -26.553 1.00 50.06 180 THR A O 1
ATOM 1483 N N . CYS A 1 181 ? -23.786 14.050 -25.633 1.00 44.88 181 CYS A N 1
ATOM 1484 C CA . CYS A 1 181 ? -23.927 15.251 -26.474 1.00 44.88 181 CYS A CA 1
ATOM 1485 C C . CYS A 1 181 ? -23.337 16.545 -25.886 1.00 44.88 181 CYS A C 1
ATOM 1487 O O . CYS A 1 181 ? -23.178 17.508 -26.628 1.00 44.88 181 CYS A O 1
ATOM 1489 N N . LEU A 1 182 ? -22.985 16.604 -24.597 1.00 45.34 182 LEU A N 1
ATOM 1490 C CA . LEU A 1 182 ? -22.538 17.857 -23.954 1.00 45.34 182 LEU A CA 1
ATOM 1491 C C . LEU A 1 182 ? -21.067 17.874 -23.523 1.00 45.34 182 LEU A C 1
ATOM 1493 O O . LEU A 1 182 ? -20.584 18.886 -23.024 1.00 45.34 182 LEU A O 1
ATOM 1497 N N . LEU A 1 183 ? -20.332 16.788 -23.766 1.00 45.69 183 LEU A N 1
ATOM 1498 C CA . LEU A 1 183 ? -18.886 16.701 -23.535 1.00 45.69 183 LEU A CA 1
ATOM 1499 C C . LEU A 1 183 ? -18.133 16.243 -24.791 1.00 45.69 183 LEU A C 1
ATOM 1501 O O . LEU A 1 183 ? -17.119 15.546 -24.713 1.00 45.69 183 LEU A O 1
ATOM 1505 N N . SER A 1 184 ? -18.586 16.704 -25.961 1.00 42.50 184 SER A N 1
ATOM 1506 C CA . SER A 1 184 ? -17.711 16.842 -27.124 1.00 42.50 184 SER A CA 1
ATOM 1507 C C . SER A 1 184 ? -16.578 17.824 -26.803 1.00 42.50 184 SER A C 1
ATOM 1509 O O . SER A 1 184 ? -16.643 19.004 -27.122 1.00 42.50 184 SER A O 1
ATOM 1511 N N . THR A 1 185 ? -15.501 17.252 -26.251 1.00 52.03 185 THR A N 1
ATOM 1512 C CA . THR A 1 185 ? -14.081 17.656 -26.333 1.00 52.03 185 THR A CA 1
ATOM 1513 C C . THR A 1 185 ? -13.652 18.904 -25.536 1.00 52.03 185 THR A C 1
ATOM 1515 O O . THR A 1 185 ? -14.366 19.896 -25.531 1.00 52.03 185 THR A O 1
ATOM 1518 N N . PRO A 1 186 ? -12.476 18.888 -24.856 1.00 49.94 186 PRO A N 1
ATOM 1519 C CA . PRO A 1 186 ? -11.204 18.525 -25.481 1.00 49.94 186 PRO A CA 1
ATOM 1520 C C . PRO A 1 186 ? -10.224 17.786 -24.549 1.00 49.94 186 PRO A C 1
ATOM 1522 O O . PRO A 1 186 ? -9.390 18.395 -23.888 1.00 49.94 186 PRO A O 1
ATOM 1525 N N . TRP A 1 187 ? -10.213 16.454 -24.598 1.00 36.69 187 TRP A N 1
ATOM 1526 C CA . TRP A 1 187 ? -8.975 15.706 -24.357 1.00 36.69 187 TRP A CA 1
ATOM 1527 C C . TRP A 1 187 ? -8.574 15.050 -25.666 1.00 36.69 187 TRP A C 1
ATOM 1529 O O . TRP A 1 187 ? -8.901 13.910 -25.981 1.00 36.69 187 TRP A O 1
ATOM 1539 N N . ARG A 1 188 ? -7.907 15.883 -26.465 1.00 40.09 188 ARG A N 1
ATOM 1540 C CA . ARG A 1 188 ? -7.185 15.541 -27.680 1.00 40.09 188 ARG A CA 1
ATOM 1541 C C . ARG A 1 188 ? -6.141 14.493 -27.298 1.00 40.09 188 ARG A C 1
ATOM 1543 O O . ARG A 1 188 ? -5.062 14.823 -26.809 1.00 40.09 188 ARG A O 1
ATOM 1550 N N . PHE A 1 189 ? -6.493 13.226 -27.488 1.00 37.44 189 PHE A N 1
ATOM 1551 C CA . PHE A 1 189 ? -5.539 12.132 -27.547 1.00 37.44 189 PHE A CA 1
ATOM 1552 C C . PHE A 1 189 ? -4.482 12.493 -28.592 1.00 37.44 189 PHE A C 1
ATOM 1554 O O . PHE A 1 189 ? -4.728 12.467 -29.795 1.00 37.44 189 PHE A O 1
ATOM 1561 N N . ARG A 1 190 ? -3.286 12.843 -28.120 1.00 38.47 190 ARG A N 1
ATOM 1562 C CA . ARG A 1 190 ? -2.065 12.794 -28.916 1.00 38.47 190 ARG A CA 1
ATOM 1563 C C . ARG A 1 190 ? -1.657 11.322 -29.002 1.00 38.47 190 ARG A C 1
ATOM 1565 O O . ARG A 1 190 ? -0.790 10.877 -28.264 1.00 38.47 190 ARG A O 1
ATOM 1572 N N . CYS A 1 191 ? -2.333 10.569 -29.869 1.00 35.97 191 CYS A N 1
ATOM 1573 C CA . CYS A 1 191 ? -1.728 9.406 -30.510 1.00 35.97 191 CYS A CA 1
ATOM 1574 C C . CYS A 1 191 ? -0.785 9.952 -31.585 1.00 35.97 191 CYS A C 1
ATOM 1576 O O . CYS A 1 191 ? -1.235 10.498 -32.589 1.00 35.97 191 CYS A O 1
ATOM 1578 N N . VAL A 1 192 ? 0.518 9.878 -31.332 1.00 42.22 192 VAL A N 1
ATOM 1579 C CA . VAL A 1 192 ? 1.553 10.011 -32.358 1.00 42.22 192 VAL A CA 1
ATOM 1580 C C . VAL A 1 192 ? 2.273 8.671 -32.400 1.00 42.22 192 VAL A C 1
ATOM 1582 O O . VAL A 1 192 ? 2.857 8.297 -31.387 1.00 42.22 192 VAL A O 1
ATOM 1585 N N . MET A 1 193 ? 2.139 8.039 -33.574 1.00 39.97 193 MET A N 1
ATOM 1586 C CA . MET A 1 193 ? 2.877 6.920 -34.188 1.00 39.97 193 MET A CA 1
ATOM 1587 C C . MET A 1 193 ? 3.224 5.703 -33.337 1.00 39.97 193 MET A C 1
ATOM 1589 O O . MET A 1 193 ? 4.122 5.795 -32.475 1.00 39.97 193 MET A O 1
#

Sequence (193 aa):
MVAIPDSPPRSAVQEALHNLRASPQGPLRKLQVVARLSPGTPRARLQPRRHSLLKNNTFERALVTMHKMPRIWIMYLNTLTEQKLLTRTRRTFDRALRSLPVTQHDRVWKHYLVFVGQTGVPKETSLRAYKRYLKYDATHVEDFVEFLLNSSLWQEASKTIGFVRLRERLSMSYGWSCVTCLLSTPWRFRCVM

InterPro domains:
  IPR011990 Tetratricopeptide-like helical domain superfamily [G3DSA:1.25.40.10] (44-158)
  IPR011990 Tetratricopeptide-like helical domain superfamily [SSF48452] (57-148)
  IPR045075 Pre-mRNA-splicing factor Syf1-like [PTHR11246] (56-159)
  IPR055433 Pre-mRNA-splicing factor Syf1-like, N-terminal HAT-repeats domain [PF23233] (55-137)

Secondary structure (DSSP, 8-state):
-PPPPPPPPHHHHHHHHHHHHS----GGGHHHHHTTS-----GGG--HHHHHHHHHHHHHHHHHHHTT-HHHHHHHHHHHHHHT-HHHHHHHHHHHHHHS-GGGHHHHHHHHHHHHTSTTS-HHHHHHHHHHHHHH-STTHHHHHHHHHHTT-HHHHHHHHHHHHHHHHHHHHT-SSSGGGT-----------